Protein AF-A0A401GCW1-F1 (afdb_monomer_lite)

Radius of gyration: 29.91 Å; chains: 1; bou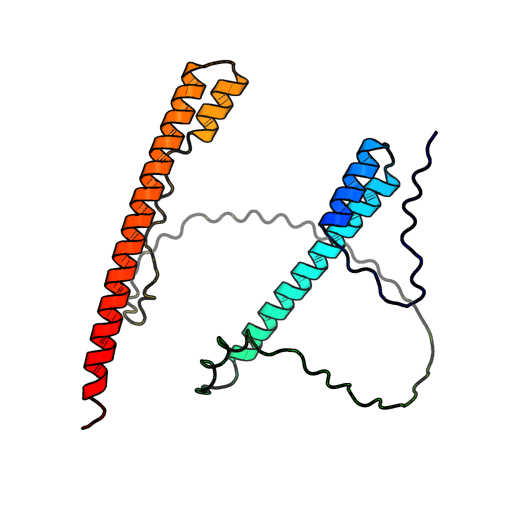nding box: 55×67×74 Å

Secondary structure (DSSP, 8-state):
------------SS-PPPP-HHHHHHHHHHHHHTT-HHHHHHHHHHHHHHHHHHHHHHHHHHHHHHHTTSS---TTTTSTTSGGG------PPPPPP--------------------------------------S---TT--S-----S--THHHHHHHHHTT-HHHHHHHHHHHHHHHHHHHHHHHHHHHHHHHHHHHHHHHHHHHTTGGG-

Structure (mmCIF, N/CA/C/O backbone):
data_AF-A0A401GCW1-F1
#
_entry.id   AF-A0A401GCW1-F1
#
loop_
_atom_site.group_PDB
_atom_site.id
_atom_site.type_symbol
_atom_site.label_atom_id
_atom_site.label_alt_id
_atom_site.label_comp_id
_atom_site.label_asym_id
_atom_site.label_entity_id
_atom_site.label_seq_id
_atom_site.pdbx_PDB_ins_code
_atom_site.Cartn_x
_atom_site.Cartn_y
_atom_site.Cartn_z
_atom_site.occupancy
_atom_site.B_iso_or_equiv
_atom_site.auth_seq_id
_atom_site.auth_comp_id
_atom_site.auth_asym_id
_atom_site.auth_atom_id
_atom_site.pdbx_PDB_model_num
ATOM 1 N N . MET A 1 1 ? -20.730 -27.894 26.185 1.00 37.88 1 MET A N 1
ATOM 2 C CA . MET A 1 1 ? -19.457 -27.181 25.946 1.00 37.88 1 MET A CA 1
ATOM 3 C C . MET A 1 1 ? -18.772 -27.910 24.800 1.00 37.88 1 MET A C 1
ATOM 5 O O . MET A 1 1 ? -18.508 -29.091 24.952 1.00 37.88 1 MET A O 1
ATOM 9 N N . ILE A 1 2 ? -18.653 -27.293 23.621 1.00 44.94 2 ILE A N 1
ATOM 10 C CA . ILE A 1 2 ? -18.123 -27.967 22.424 1.00 44.94 2 ILE A CA 1
ATOM 11 C C . ILE A 1 2 ? -16.620 -27.686 22.365 1.00 44.94 2 ILE A C 1
ATOM 13 O O . ILE A 1 2 ? -16.210 -26.574 22.029 1.00 44.94 2 ILE A O 1
ATOM 17 N N . GLU A 1 3 ? -15.806 -28.677 22.723 1.00 41.81 3 GLU A N 1
ATOM 18 C CA . GLU A 1 3 ? -14.362 -28.650 22.495 1.00 41.81 3 GLU A CA 1
ATOM 19 C C . GLU A 1 3 ? -14.102 -28.879 21.007 1.00 41.81 3 GLU A C 1
ATOM 21 O O . GLU A 1 3 ? -14.089 -29.999 20.507 1.00 41.81 3 GLU A O 1
ATOM 26 N N . ILE A 1 4 ? -13.944 -27.785 20.263 1.00 61.78 4 ILE A N 1
ATOM 27 C CA . ILE A 1 4 ? -13.469 -27.863 18.884 1.00 61.78 4 ILE A CA 1
ATOM 28 C C . ILE A 1 4 ? -11.964 -28.132 18.962 1.00 61.78 4 ILE A C 1
ATOM 30 O O . ILE A 1 4 ? -11.157 -27.207 19.122 1.00 61.78 4 ILE A O 1
ATOM 34 N N . GLU A 1 5 ? -11.600 -29.408 18.900 1.00 45.41 5 GLU A N 1
ATOM 35 C CA . GLU A 1 5 ? -10.224 -29.873 18.816 1.00 45.41 5 GLU A CA 1
ATOM 36 C C . GLU A 1 5 ? -9.691 -29.564 17.410 1.00 45.41 5 GLU A C 1
ATOM 38 O O . GLU A 1 5 ? -10.012 -30.218 16.422 1.00 45.41 5 GLU A O 1
ATOM 43 N N . TRP A 1 6 ? -8.879 -28.512 17.292 1.00 64.62 6 TRP A N 1
ATOM 44 C CA . TRP A 1 6 ? -8.175 -28.195 16.043 1.00 64.62 6 TRP A CA 1
ATOM 45 C C . TRP A 1 6 ? -6.889 -29.013 15.957 1.00 64.62 6 TRP A C 1
ATOM 47 O O . TRP A 1 6 ? -5.801 -28.454 15.792 1.00 64.62 6 TRP A O 1
ATOM 57 N N . GLY A 1 7 ? -7.023 -30.330 16.122 1.00 45.03 7 GLY A N 1
ATOM 58 C CA . GLY A 1 7 ? -5.948 -31.290 15.946 1.00 45.03 7 GLY A CA 1
ATOM 59 C C . GLY A 1 7 ? -5.414 -31.169 14.526 1.00 45.03 7 GLY A C 1
ATOM 60 O O . GLY A 1 7 ? -5.999 -31.668 13.569 1.00 45.03 7 GLY A O 1
ATOM 61 N N . SER A 1 8 ? -4.310 -30.441 14.366 1.00 56.88 8 SER A N 1
ATOM 62 C CA . SER A 1 8 ? -3.526 -30.534 13.145 1.00 56.88 8 SER A CA 1
ATOM 63 C C . SER A 1 8 ? -2.983 -31.959 13.112 1.00 56.88 8 SER A C 1
ATOM 65 O O . SER A 1 8 ? -2.283 -32.306 14.059 1.00 56.88 8 SER A O 1
ATOM 67 N N . PRO A 1 9 ? -3.240 -32.754 12.060 1.00 50.00 9 PRO A N 1
ATOM 68 C CA . PRO A 1 9 ? -2.766 -34.127 12.005 1.00 50.00 9 PRO A CA 1
ATOM 69 C C . PRO A 1 9 ? -1.253 -34.152 12.224 1.00 50.00 9 PRO A C 1
ATOM 71 O O . PRO A 1 9 ? -0.505 -33.392 11.591 1.00 50.00 9 PRO A O 1
ATOM 74 N N . ASP A 1 10 ? -0.832 -34.977 13.178 1.00 47.62 10 ASP A N 1
ATOM 75 C CA . ASP A 1 10 ? 0.559 -35.204 13.533 1.00 47.62 10 ASP A CA 1
ATOM 76 C C . ASP A 1 10 ? 1.280 -35.856 12.354 1.00 47.62 10 ASP A C 1
ATOM 78 O O . ASP A 1 10 ? 1.316 -37.071 12.167 1.00 47.62 10 ASP A O 1
ATOM 82 N N . HIS A 1 11 ? 1.861 -35.022 11.498 1.00 51.88 11 HIS A N 1
ATOM 83 C CA . HIS A 1 11 ? 2.774 -35.488 10.472 1.00 51.88 11 HIS A CA 1
ATOM 84 C C . HIS A 1 11 ? 4.121 -35.804 11.124 1.00 51.88 11 HIS A C 1
ATOM 86 O O . HIS A 1 11 ? 4.968 -34.932 11.320 1.00 51.88 11 HIS A O 1
ATOM 92 N N . HIS A 1 12 ? 4.304 -37.082 11.452 1.00 51.53 12 HIS A N 1
ATOM 93 C CA . HIS A 1 12 ? 5.573 -37.696 11.825 1.00 51.53 12 HIS A CA 1
ATOM 94 C C . HIS A 1 12 ? 6.601 -37.561 10.689 1.00 51.53 12 HIS A C 1
ATOM 96 O O . HIS A 1 12 ? 6.787 -38.440 9.854 1.00 51.53 12 HIS A O 1
ATOM 102 N N . GLY A 1 13 ? 7.281 -36.423 10.646 1.00 53.81 13 GLY A N 1
ATOM 103 C CA . GLY A 1 13 ? 8.401 -36.151 9.757 1.00 53.81 13 GLY A CA 1
ATOM 104 C C . GLY A 1 13 ? 8.934 -34.763 10.071 1.00 53.81 13 GLY A C 1
ATOM 105 O O . GLY A 1 13 ? 8.152 -33.848 10.295 1.00 53.81 13 GLY A O 1
ATOM 106 N N . ARG A 1 14 ? 10.259 -34.587 10.122 1.00 59.50 14 ARG A N 1
ATOM 107 C CA . ARG A 1 14 ? 10.972 -33.362 10.557 1.00 59.50 14 ARG A CA 1
ATOM 108 C C . ARG A 1 14 ? 10.780 -32.142 9.632 1.00 59.50 14 ARG A C 1
ATOM 110 O O . ARG A 1 14 ? 11.688 -31.337 9.446 1.00 59.50 14 ARG A O 1
ATOM 117 N N . HIS A 1 15 ? 9.611 -31.993 9.025 1.00 58.72 15 HIS A N 1
ATOM 118 C CA . HIS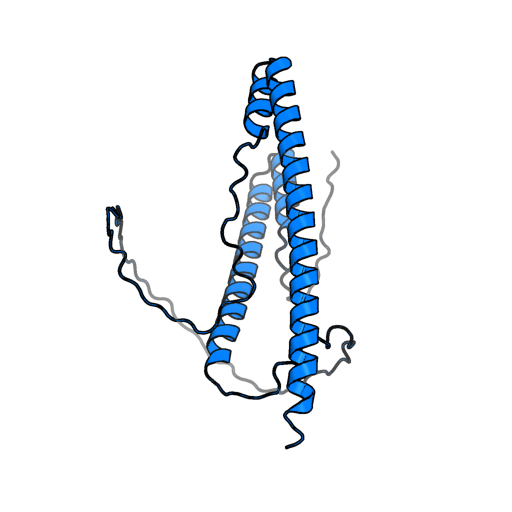 A 1 15 ? 9.193 -30.797 8.325 1.00 58.72 15 HIS A CA 1
ATOM 119 C C . HIS A 1 15 ? 8.625 -29.815 9.344 1.00 58.72 15 HIS A C 1
ATOM 121 O O . HIS A 1 15 ? 7.437 -29.826 9.658 1.00 58.72 15 HIS A O 1
ATOM 127 N N . HIS A 1 16 ? 9.491 -28.941 9.859 1.00 62.97 16 HIS A N 1
ATOM 128 C CA . HIS A 1 16 ? 9.044 -27.755 10.580 1.00 62.97 16 HIS A CA 1
ATOM 129 C C . HIS A 1 16 ? 7.978 -27.035 9.742 1.00 62.97 16 HIS A C 1
ATOM 131 O O . HIS A 1 16 ? 8.226 -26.668 8.586 1.00 62.97 16 HIS A O 1
ATOM 137 N N . LYS A 1 17 ? 6.776 -26.868 10.311 1.00 70.44 17 LYS A N 1
ATOM 138 C CA . LYS A 1 17 ? 5.692 -26.117 9.671 1.00 70.44 17 LYS A CA 1
ATOM 139 C C . LYS A 1 17 ? 6.220 -24.721 9.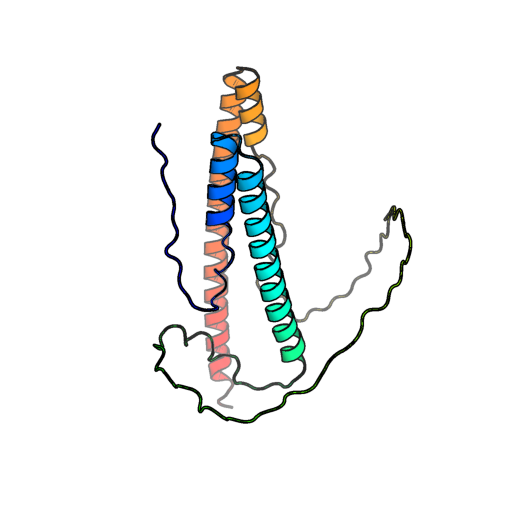351 1.00 70.44 17 LYS A C 1
ATOM 141 O O . LYS A 1 17 ? 6.824 -24.063 10.197 1.00 70.44 17 LYS A O 1
ATOM 146 N N . LYS A 1 18 ? 6.049 -24.286 8.103 1.00 79.94 18 LYS A N 1
ATOM 147 C CA . LYS A 1 18 ? 6.508 -22.962 7.672 1.00 79.94 18 LYS A CA 1
ATOM 148 C C . LYS A 1 18 ? 5.688 -21.913 8.420 1.00 79.94 18 LYS A C 1
ATOM 150 O O . LYS A 1 18 ? 4.471 -21.894 8.264 1.00 79.94 18 LYS A O 1
ATOM 155 N N . ALA A 1 19 ? 6.353 -21.051 9.189 1.00 88.38 19 ALA A N 1
ATOM 156 C CA . ALA A 1 19 ? 5.693 -19.958 9.897 1.00 88.38 19 ALA A CA 1
ATOM 157 C C . ALA A 1 19 ? 4.865 -19.108 8.917 1.00 88.38 19 ALA A C 1
ATOM 159 O O . ALA A 1 19 ? 5.386 -18.621 7.904 1.00 88.38 19 ALA A O 1
ATOM 160 N N . SER A 1 20 ? 3.573 -18.941 9.205 1.00 91.06 20 SER A N 1
ATOM 161 C CA . SER A 1 20 ? 2.635 -18.209 8.358 1.00 91.06 20 SER A CA 1
ATOM 162 C C . SER A 1 20 ? 2.092 -16.989 9.091 1.00 91.06 20 SER A C 1
ATOM 164 O O . SER A 1 20 ? 1.546 -17.076 10.186 1.00 91.06 20 SER A O 1
ATOM 166 N N . THR A 1 21 ? 2.178 -15.816 8.456 1.00 93.69 21 THR A N 1
ATOM 167 C CA . THR A 1 21 ? 1.619 -14.577 9.023 1.00 93.69 21 THR A CA 1
ATOM 168 C C . THR A 1 21 ? 0.100 -14.660 9.178 1.00 93.69 21 THR A C 1
ATOM 170 O O . THR A 1 21 ? -0.443 -14.115 10.133 1.00 93.69 21 THR A O 1
ATOM 173 N N . VAL A 1 22 ? -0.581 -15.350 8.255 1.00 93.00 22 VAL A N 1
ATOM 174 C CA . VAL A 1 22 ? -2.040 -15.516 8.302 1.00 93.00 22 VAL A CA 1
ATOM 175 C C . VAL A 1 22 ? -2.423 -16.454 9.442 1.00 93.00 22 VAL A C 1
ATOM 177 O O . VAL A 1 22 ? -3.311 -16.113 10.218 1.00 93.00 22 VAL A O 1
ATOM 180 N N . HIS A 1 23 ? -1.717 -17.583 9.593 1.00 94.94 23 HIS A N 1
ATOM 181 C CA . HIS A 1 23 ? -1.980 -18.516 10.691 1.00 94.94 23 HIS A CA 1
ATOM 182 C C . HIS A 1 23 ? -1.737 -17.842 12.045 1.00 94.94 23 HIS A C 1
ATOM 184 O O . HIS A 1 23 ? -2.641 -17.811 12.874 1.00 94.94 23 HIS A O 1
ATOM 190 N N . GLY A 1 24 ? -0.598 -17.164 12.215 1.00 94.75 24 GLY A N 1
ATOM 191 C CA . GLY A 1 24 ? -0.304 -16.437 13.447 1.00 94.75 24 GLY A CA 1
ATOM 192 C C . GLY A 1 24 ? -1.323 -15.335 13.777 1.00 94.75 24 GLY A C 1
ATOM 193 O O . GLY A 1 24 ? -1.661 -15.138 14.945 1.00 94.75 24 GLY A O 1
ATOM 194 N N . TRP A 1 25 ? -1.873 -14.642 12.771 1.00 97.00 25 TRP A N 1
ATOM 195 C CA . TRP A 1 25 ? -2.935 -13.649 12.979 1.00 97.00 25 TRP A CA 1
ATOM 196 C C . TRP A 1 25 ? -4.259 -14.289 13.420 1.00 97.00 25 TRP A C 1
ATOM 198 O O . TRP A 1 25 ? -4.860 -13.824 14.389 1.00 97.00 25 TRP A O 1
ATOM 208 N N . VAL A 1 26 ? -4.681 -15.382 12.772 1.00 96.81 26 VAL A N 1
ATOM 209 C CA . VAL A 1 26 ? -5.891 -16.136 13.153 1.00 96.81 26 VAL A CA 1
ATOM 210 C C . VAL A 1 26 ? -5.748 -16.707 14.566 1.00 96.81 26 VAL A C 1
ATOM 212 O O . VAL A 1 26 ? -6.638 -16.530 15.396 1.00 96.81 26 VAL A O 1
ATOM 215 N N . THR A 1 27 ? -4.603 -17.315 14.881 1.00 96.00 27 THR A N 1
A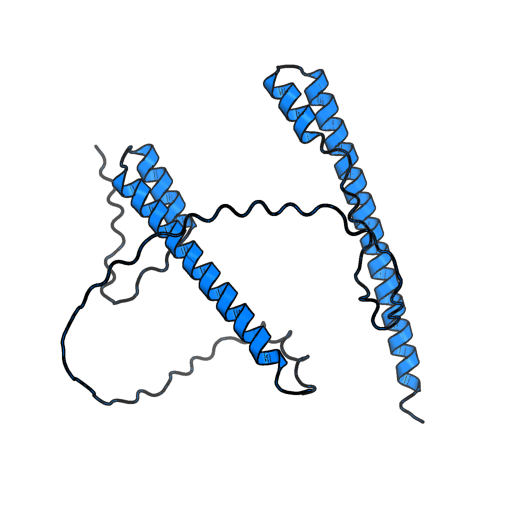TOM 216 C CA . THR A 1 27 ? -4.289 -17.850 16.212 1.00 96.00 27 THR A CA 1
ATOM 217 C C . THR A 1 27 ? -4.301 -16.747 17.271 1.00 96.00 27 THR A C 1
ATOM 219 O O . THR A 1 27 ? -4.872 -16.927 18.346 1.00 96.00 27 THR A O 1
ATOM 222 N N . LYS A 1 28 ? -3.757 -15.562 16.958 1.00 97.44 28 LYS A N 1
ATOM 223 C CA . LYS A 1 28 ? -3.830 -14.394 17.846 1.00 97.44 28 LYS A CA 1
ATOM 224 C C . LYS A 1 28 ? -5.279 -13.990 18.127 1.00 97.44 28 LYS A C 1
ATOM 226 O O . LYS A 1 28 ? -5.633 -13.835 19.291 1.00 97.44 28 LYS A O 1
ATOM 231 N N . MET A 1 29 ? -6.096 -13.830 17.083 1.00 96.69 29 MET A N 1
ATOM 232 C CA . MET A 1 29 ? -7.511 -13.464 17.221 1.00 96.69 29 MET A CA 1
ATOM 233 C C . MET A 1 29 ? -8.273 -14.494 18.053 1.00 96.69 29 MET A C 1
ATOM 235 O O . MET A 1 29 ? -9.018 -14.119 18.950 1.00 96.69 29 MET A O 1
ATOM 239 N N . ARG A 1 30 ? -8.028 -15.788 17.825 1.00 94.00 30 ARG A N 1
ATOM 240 C CA . ARG A 1 30 ? -8.637 -16.867 18.607 1.00 94.00 30 ARG A CA 1
ATOM 241 C C . ARG A 1 30 ? -8.257 -16.796 20.085 1.00 94.00 30 ARG A C 1
ATOM 243 O O . ARG A 1 30 ? -9.132 -16.899 20.934 1.00 94.00 30 ARG A O 1
ATOM 250 N N . GLY A 1 31 ? -6.976 -16.585 20.387 1.00 95.81 31 GLY A N 1
ATOM 251 C CA . GLY A 1 31 ? -6.518 -16.383 21.761 1.00 95.81 31 GLY A CA 1
ATOM 252 C C . GLY A 1 31 ? -7.176 -15.169 22.419 1.00 95.81 31 GLY A C 1
ATOM 253 O O . GLY A 1 31 ? -7.548 -15.243 23.577 1.00 95.81 31 GLY A O 1
ATOM 254 N N . THR A 1 32 ? -7.390 -14.079 21.674 1.00 95.81 32 THR A N 1
ATOM 255 C CA . THR A 1 32 ? -8.111 -12.896 22.176 1.00 95.81 32 THR A CA 1
ATOM 256 C C . THR A 1 32 ? -9.597 -13.160 22.419 1.00 95.81 32 THR A C 1
ATOM 258 O O . THR A 1 32 ? -10.121 -12.709 23.426 1.00 95.81 32 THR A O 1
ATOM 261 N N . LEU A 1 33 ? -10.279 -13.887 21.531 1.00 95.12 33 LEU A N 1
ATOM 262 C CA . LEU A 1 33 ? -11.713 -14.166 21.673 1.00 95.12 33 LEU A CA 1
ATOM 263 C C . LEU A 1 33 ? -12.028 -15.142 22.815 1.00 95.12 33 LEU A C 1
ATOM 265 O O . LEU A 1 33 ? -13.101 -15.060 23.397 1.00 95.12 33 LEU A O 1
ATOM 269 N N . ILE A 1 34 ? -11.105 -16.058 23.124 1.00 95.44 34 ILE A N 1
ATOM 270 C CA . ILE A 1 34 ? -11.245 -17.061 24.199 1.00 95.44 34 ILE A CA 1
ATOM 271 C C . ILE A 1 34 ? -10.564 -16.577 25.502 1.00 95.44 34 ILE A C 1
ATOM 273 O O . ILE A 1 34 ? -10.514 -17.305 26.483 1.00 95.44 34 ILE A O 1
ATOM 277 N N . ASP A 1 35 ? -10.004 -15.362 25.505 1.00 95.62 35 ASP A N 1
ATOM 278 C CA . ASP A 1 35 ? -9.166 -14.810 26.584 1.00 95.62 35 ASP A CA 1
ATOM 279 C C . ASP A 1 35 ? -8.025 -15.750 27.038 1.00 95.62 35 ASP A C 1
ATOM 281 O O . ASP A 1 35 ? -7.602 -15.801 28.190 1.00 95.62 35 ASP A O 1
ATOM 285 N N . ASN A 1 36 ? -7.491 -16.529 26.092 1.00 96.81 36 ASN A N 1
ATOM 286 C CA . ASN A 1 36 ? -6.364 -17.424 26.315 1.00 96.81 36 ASN A CA 1
ATOM 287 C C . ASN A 1 36 ? -5.065 -16.779 25.812 1.00 96.81 36 ASN A C 1
ATOM 289 O O . ASN A 1 36 ? -4.685 -16.869 24.635 1.00 96.81 36 ASN A O 1
ATOM 293 N N . GLU A 1 37 ? -4.345 -16.154 26.741 1.00 97.00 37 GLU A N 1
ATOM 294 C CA . GLU A 1 37 ? -3.112 -15.419 26.455 1.00 97.00 37 GLU A CA 1
ATOM 295 C C . GLU A 1 37 ? -1.981 -16.321 25.924 1.00 97.00 37 GLU A C 1
ATOM 297 O O . GLU A 1 37 ? -1.154 -15.871 25.126 1.00 97.00 37 GLU A O 1
ATOM 302 N N . SER A 1 38 ? -1.953 -17.608 26.286 1.00 95.44 38 SER A N 1
ATOM 303 C CA . SER A 1 38 ? -0.940 -18.543 25.771 1.00 95.44 38 SER A CA 1
ATOM 304 C C . SER A 1 38 ? -1.075 -18.744 24.254 1.00 95.44 38 SER A C 1
ATOM 306 O O . SER A 1 38 ? -0.090 -18.631 23.515 1.00 95.44 38 SER A O 1
ATOM 308 N N . VAL A 1 39 ? -2.310 -18.913 23.769 1.00 95.19 39 VAL A N 1
ATOM 309 C CA . VAL A 1 39 ? -2.645 -19.034 22.341 1.00 95.19 39 VAL A CA 1
ATOM 310 C C . VAL A 1 39 ? -2.370 -17.716 21.623 1.00 95.19 39 VAL A C 1
ATOM 312 O O . VAL A 1 39 ? -1.779 -17.691 20.541 1.00 95.19 39 VAL A O 1
ATOM 315 N N . ARG A 1 40 ? -2.710 -16.587 22.252 1.00 95.75 40 ARG A N 1
ATOM 316 C CA . ARG A 1 40 ? -2.435 -15.263 21.689 1.00 95.75 40 ARG A CA 1
ATOM 317 C C . ARG A 1 40 ? -0.935 -15.034 21.469 1.00 95.75 40 ARG A C 1
ATOM 319 O O . ARG A 1 40 ? -0.530 -14.575 20.396 1.00 95.75 40 ARG A O 1
ATOM 326 N N . ARG A 1 41 ? -0.100 -15.382 22.455 1.00 96.75 41 ARG A N 1
ATOM 327 C CA . ARG A 1 41 ? 1.368 -15.288 22.364 1.00 96.75 41 ARG A CA 1
ATOM 328 C C . ARG A 1 41 ? 1.941 -16.213 21.298 1.00 96.75 41 ARG A C 1
ATOM 330 O O . ARG A 1 41 ? 2.856 -15.791 20.590 1.00 96.75 41 ARG A O 1
ATOM 337 N N . LEU A 1 42 ? 1.388 -17.418 21.141 1.00 95.56 42 LEU A N 1
ATOM 338 C CA . LEU A 1 42 ? 1.776 -18.350 20.080 1.00 95.56 42 LEU A CA 1
ATOM 339 C C . LEU A 1 42 ? 1.618 -17.705 18.696 1.00 95.56 42 LEU A C 1
ATOM 341 O O . LEU A 1 42 ? 2.573 -17.678 17.919 1.00 95.56 42 LEU A O 1
ATOM 345 N N . GLY A 1 43 ? 0.457 -17.097 18.431 1.00 95.38 43 GLY A N 1
ATOM 346 C CA . GLY A 1 43 ? 0.199 -16.411 17.164 1.00 95.38 43 GLY A CA 1
ATOM 347 C C . GLY A 1 43 ? 1.128 -15.215 16.921 1.00 95.38 43 GLY A C 1
ATOM 348 O O . GLY A 1 43 ? 1.624 -15.007 15.812 1.00 95.38 43 GLY A O 1
ATOM 349 N N . ILE A 1 44 ? 1.438 -14.444 17.970 1.00 95.12 44 ILE A N 1
ATOM 350 C CA . ILE A 1 44 ? 2.404 -13.334 17.883 1.00 95.12 44 ILE A CA 1
ATOM 351 C C . ILE A 1 44 ? 3.813 -13.843 17.563 1.00 95.12 44 ILE A C 1
ATOM 353 O O . ILE A 1 44 ? 4.495 -13.248 16.724 1.00 95.12 44 ILE A O 1
ATOM 357 N N . ARG A 1 45 ? 4.252 -14.926 18.214 1.00 96.88 45 ARG A N 1
ATOM 358 C CA . ARG A 1 45 ? 5.561 -15.540 17.969 1.00 96.88 45 ARG A CA 1
ATOM 359 C C . ARG A 1 45 ? 5.682 -16.007 16.522 1.00 96.88 45 ARG A C 1
ATOM 361 O O . ARG A 1 45 ? 6.646 -15.642 15.857 1.00 96.88 45 ARG A O 1
ATOM 368 N N . GLU A 1 46 ? 4.667 -16.690 16.006 1.00 95.12 46 GLU A N 1
ATOM 369 C CA . GLU A 1 46 ? 4.657 -17.150 14.617 1.00 95.12 46 GLU A CA 1
ATOM 370 C C . GLU A 1 46 ? 4.737 -15.989 13.612 1.00 95.12 46 GLU A C 1
ATOM 372 O O . GLU A 1 46 ? 5.493 -16.042 12.641 1.00 95.12 46 GLU A O 1
ATOM 377 N N . MET A 1 47 ? 4.022 -14.885 13.860 1.00 96.88 47 MET A N 1
ATOM 378 C CA . MET A 1 47 ? 4.124 -13.695 13.008 1.00 96.88 47 MET A CA 1
ATOM 379 C C . MET A 1 47 ? 5.530 -13.075 13.027 1.00 96.88 47 MET A C 1
ATOM 381 O O . MET A 1 47 ? 5.991 -12.592 11.990 1.00 96.88 47 MET A O 1
ATOM 385 N N . ARG A 1 48 ? 6.221 -13.089 14.177 1.00 96.38 48 ARG A N 1
ATOM 386 C CA . ARG A 1 48 ? 7.610 -12.609 14.293 1.00 96.38 48 ARG A CA 1
ATOM 387 C C . ARG A 1 48 ? 8.574 -13.502 13.518 1.00 96.38 48 ARG A C 1
ATOM 389 O O . ARG A 1 48 ? 9.387 -12.981 12.760 1.00 96.38 48 ARG A O 1
ATOM 396 N N . GLU A 1 49 ? 8.439 -14.818 13.642 1.00 95.56 49 GLU A N 1
ATOM 397 C CA . GLU A 1 49 ? 9.241 -15.788 12.888 1.00 95.56 49 GLU A CA 1
ATOM 398 C C . GLU A 1 49 ? 9.027 -15.633 11.376 1.00 95.56 49 GLU A C 1
ATOM 400 O O . GLU A 1 49 ? 9.987 -15.537 10.611 1.00 95.56 49 GLU A O 1
ATOM 405 N N . ALA A 1 50 ? 7.773 -15.495 10.936 1.00 94.12 50 ALA A N 1
ATOM 406 C CA . ALA A 1 50 ? 7.452 -15.256 9.532 1.00 94.12 50 ALA A CA 1
ATOM 407 C C . ALA A 1 50 ? 8.074 -13.950 9.004 1.00 94.12 50 ALA A C 1
ATOM 409 O O . ALA A 1 50 ? 8.501 -13.893 7.847 1.00 94.12 50 ALA A O 1
ATOM 410 N N . ARG A 1 51 ? 8.146 -12.898 9.834 1.00 94.12 51 ARG A N 1
ATOM 411 C CA . ARG A 1 51 ? 8.806 -11.634 9.478 1.00 94.12 51 ARG A CA 1
ATOM 412 C C . ARG A 1 51 ? 10.318 -11.809 9.345 1.00 94.12 51 ARG A C 1
ATOM 414 O O . ARG A 1 51 ? 10.865 -11.426 8.314 1.00 94.12 51 ARG A O 1
ATOM 421 N N . ALA A 1 52 ? 10.953 -12.459 10.318 1.00 95.38 52 ALA A N 1
ATOM 422 C CA . ALA A 1 52 ? 12.387 -12.734 10.302 1.00 95.38 52 ALA A CA 1
ATOM 423 C C . ALA A 1 52 ? 12.800 -13.548 9.062 1.00 95.38 52 ALA A C 1
ATOM 425 O O . ALA A 1 52 ? 13.781 -13.221 8.400 1.00 95.38 52 ALA A O 1
ATOM 426 N N . ILE A 1 53 ? 12.004 -14.551 8.667 1.00 93.19 53 ILE A N 1
ATOM 427 C CA . ILE A 1 53 ? 12.258 -15.338 7.448 1.00 93.19 53 ILE A CA 1
ATOM 428 C C . ILE A 1 53 ? 12.193 -14.463 6.186 1.00 93.19 53 ILE A C 1
ATOM 430 O O . ILE A 1 53 ? 12.991 -14.648 5.264 1.00 93.19 53 ILE A O 1
ATOM 434 N N . ARG A 1 54 ? 11.250 -13.514 6.107 1.00 91.25 54 ARG A N 1
ATOM 435 C CA . ARG A 1 54 ? 11.148 -12.592 4.961 1.00 91.25 54 ARG A CA 1
ATOM 436 C C . ARG A 1 54 ? 12.336 -11.642 4.899 1.00 91.25 54 ARG A C 1
ATOM 438 O O . ARG A 1 54 ? 12.868 -11.437 3.814 1.00 91.25 54 ARG A O 1
ATOM 445 N N . GLU A 1 55 ? 12.754 -11.100 6.037 1.00 94.44 55 GLU A N 1
ATOM 446 C CA . GLU A 1 55 ? 13.922 -10.219 6.133 1.00 94.44 55 GLU A CA 1
ATOM 447 C C . GLU A 1 55 ? 15.205 -10.960 5.755 1.00 94.44 55 GLU A C 1
ATOM 449 O O . GLU A 1 55 ? 15.973 -10.469 4.931 1.00 94.44 55 GLU A O 1
ATOM 454 N N . TYR A 1 56 ? 15.384 -12.187 6.251 1.00 94.25 56 TYR A N 1
ATOM 455 C CA . TYR A 1 56 ? 16.500 -13.049 5.869 1.00 94.25 56 TYR A CA 1
ATOM 456 C C . TYR A 1 56 ? 16.537 -13.290 4.355 1.00 94.25 56 TYR A C 1
ATOM 458 O O . TYR A 1 56 ? 17.555 -13.048 3.709 1.00 94.25 56 TYR A O 1
ATOM 466 N N . LYS A 1 57 ? 15.406 -13.689 3.755 1.00 91.56 57 LYS A N 1
ATOM 467 C CA . LYS A 1 57 ? 15.309 -13.895 2.300 1.00 91.56 57 LYS A CA 1
ATOM 468 C C . LYS A 1 57 ? 15.565 -12.616 1.507 1.00 91.56 57 LYS A C 1
ATOM 470 O O . LYS A 1 57 ? 16.204 -12.670 0.461 1.00 91.56 57 LYS A O 1
ATOM 475 N N . HIS A 1 58 ? 15.062 -11.482 1.986 1.00 90.00 58 HIS A N 1
ATOM 476 C CA . HIS A 1 58 ? 15.259 -10.185 1.351 1.00 90.00 58 HIS A CA 1
ATOM 477 C C . HIS A 1 58 ? 16.736 -9.772 1.370 1.00 90.00 58 HIS A C 1
ATOM 479 O O . HIS A 1 58 ? 17.279 -9.393 0.334 1.00 90.00 58 HIS A O 1
ATOM 485 N N . ASN A 1 59 ? 17.401 -9.897 2.520 1.00 92.31 59 ASN A N 1
ATOM 486 C CA . ASN A 1 59 ? 18.816 -9.566 2.670 1.00 92.31 59 ASN A CA 1
ATOM 487 C C . ASN A 1 59 ? 19.702 -10.497 1.841 1.00 92.31 59 ASN A C 1
ATOM 489 O O . ASN A 1 59 ? 20.579 -10.019 1.133 1.00 92.31 59 ASN A O 1
ATOM 493 N N . TRP A 1 60 ? 19.411 -11.797 1.837 1.00 90.19 60 TRP A N 1
ATOM 494 C CA . TRP A 1 60 ? 20.126 -12.768 1.010 1.00 90.19 60 TRP A CA 1
ATOM 495 C C . TRP A 1 60 ? 19.959 -12.503 -0.495 1.00 90.19 60 TRP A C 1
ATOM 497 O O . TRP A 1 60 ? 20.912 -12.594 -1.269 1.00 90.19 60 TRP A O 1
ATOM 507 N N . ALA A 1 61 ? 18.755 -12.117 -0.933 1.00 83.56 61 ALA A N 1
ATOM 508 C CA . ALA A 1 61 ? 18.518 -11.714 -2.319 1.00 83.56 61 ALA A CA 1
ATOM 509 C C . ALA A 1 61 ? 19.248 -10.409 -2.682 1.00 83.56 61 ALA A C 1
ATOM 511 O O . ALA A 1 61 ? 19.702 -10.263 -3.817 1.00 83.56 61 ALA A O 1
ATOM 512 N N . ARG A 1 62 ? 19.369 -9.468 -1.736 1.00 85.62 62 ARG A N 1
ATOM 513 C CA . ARG A 1 62 ? 20.134 -8.226 -1.912 1.00 85.62 62 ARG A CA 1
ATOM 514 C C . ARG A 1 62 ? 21.631 -8.508 -2.032 1.00 85.62 62 ARG A C 1
ATOM 516 O O . ARG A 1 62 ? 22.242 -8.069 -2.997 1.00 85.62 62 ARG A O 1
ATOM 523 N N . GLU A 1 63 ? 22.179 -9.317 -1.134 1.00 87.31 63 GLU A N 1
ATOM 524 C CA . GLU A 1 63 ? 23.594 -9.696 -1.131 1.00 87.31 63 GLU A CA 1
ATOM 525 C C . GLU A 1 63 ? 24.006 -10.403 -2.432 1.00 87.31 63 GLU A C 1
ATOM 527 O O . GLU A 1 63 ? 25.057 -10.113 -2.995 1.00 87.31 63 GLU A O 1
ATOM 532 N N . ARG A 1 64 ? 23.148 -11.271 -2.986 1.00 82.31 64 ARG A N 1
ATOM 533 C CA . ARG A 1 64 ? 23.398 -11.882 -4.303 1.00 82.31 64 ARG A CA 1
ATOM 534 C C . ARG A 1 64 ? 23.457 -10.870 -5.446 1.00 82.31 64 ARG A C 1
ATOM 536 O O . ARG A 1 64 ? 24.221 -11.074 -6.383 1.00 82.31 64 ARG A O 1
ATOM 543 N N . ARG A 1 65 ? 22.662 -9.799 -5.390 1.00 76.81 65 ARG A N 1
ATOM 544 C CA . ARG A 1 65 ? 22.707 -8.723 -6.396 1.00 76.81 65 ARG A CA 1
ATOM 545 C C . ARG A 1 65 ? 23.956 -7.861 -6.255 1.00 76.81 65 ARG A C 1
ATOM 547 O O . ARG A 1 65 ? 24.432 -7.349 -7.257 1.00 76.81 65 ARG A O 1
ATOM 554 N N . GLU A 1 66 ? 24.457 -7.691 -5.037 1.00 77.88 66 GLU A N 1
ATOM 555 C CA . GLU A 1 66 ? 25.678 -6.930 -4.762 1.00 77.88 66 GLU A CA 1
ATOM 556 C C . GLU A 1 66 ? 26.923 -7.727 -5.177 1.00 77.88 66 GLU A C 1
ATOM 558 O O . GLU A 1 66 ? 27.734 -7.211 -5.935 1.00 77.88 66 GLU A O 1
ATOM 563 N N . ARG A 1 67 ? 27.017 -9.016 -4.818 1.00 70.75 67 ARG A N 1
ATOM 564 C CA . ARG A 1 67 ? 28.128 -9.891 -5.245 1.00 70.75 67 ARG A CA 1
ATOM 565 C C . ARG A 1 67 ? 28.134 -10.183 -6.752 1.00 70.75 67 ARG A C 1
ATOM 567 O O . ARG A 1 67 ? 29.189 -10.383 -7.335 1.00 70.75 67 ARG A O 1
ATOM 574 N N . GLY A 1 68 ? 26.966 -10.199 -7.396 1.00 57.56 68 GLY A N 1
ATOM 575 C CA . GLY A 1 68 ? 26.834 -10.397 -8.845 1.00 57.56 68 GLY A CA 1
ATOM 576 C C . GLY A 1 68 ? 27.105 -9.152 -9.699 1.00 57.56 68 GLY A C 1
ATOM 577 O O . GLY A 1 68 ? 26.872 -9.200 -10.901 1.00 57.56 68 GLY A O 1
ATOM 578 N N . ARG A 1 69 ? 27.529 -8.029 -9.102 1.00 53.81 69 ARG A N 1
ATOM 579 C CA . ARG A 1 69 ? 27.892 -6.794 -9.822 1.00 53.81 69 ARG A CA 1
ATOM 580 C C . ARG A 1 69 ? 29.392 -6.629 -10.058 1.00 53.81 69 ARG A C 1
ATOM 582 O O . ARG A 1 69 ? 29.773 -5.699 -10.756 1.00 53.81 69 ARG A O 1
ATOM 589 N N . GLU A 1 70 ? 30.216 -7.510 -9.498 1.00 49.00 70 GLU A N 1
ATOM 590 C CA . GLU A 1 70 ? 31.679 -7.378 -9.527 1.00 49.00 70 GLU A CA 1
ATOM 591 C C . GLU A 1 70 ? 32.359 -8.286 -10.566 1.00 49.00 70 GLU A C 1
ATOM 593 O O . GLU A 1 70 ? 33.553 -8.161 -10.799 1.00 49.00 70 GLU A O 1
ATOM 598 N N . SER A 1 71 ? 31.608 -9.173 -11.231 1.00 46.22 71 SER A N 1
ATOM 599 C CA . SER A 1 71 ? 32.120 -10.023 -12.314 1.00 46.22 71 SER A CA 1
ATOM 600 C C . SER A 1 71 ? 31.401 -9.733 -13.629 1.00 46.22 71 SER A C 1
ATOM 602 O O . SER A 1 71 ? 30.268 -10.149 -13.854 1.00 46.22 71 SER A O 1
ATOM 604 N N . ASP A 1 72 ? 32.135 -9.015 -14.471 1.00 41.50 72 ASP A N 1
ATOM 605 C CA . ASP A 1 72 ? 32.119 -9.042 -15.925 1.00 41.50 72 ASP A CA 1
ATOM 606 C C . ASP A 1 72 ? 30.856 -8.634 -16.687 1.00 41.50 72 ASP A C 1
ATOM 608 O O . ASP A 1 72 ? 29.778 -9.229 -16.642 1.00 41.50 72 ASP A O 1
ATOM 612 N N . HIS A 1 73 ? 31.099 -7.650 -17.549 1.00 45.91 73 HIS A N 1
ATOM 613 C CA . HIS A 1 73 ? 30.493 -7.479 -18.857 1.00 45.91 73 HIS A CA 1
ATOM 614 C C . HIS A 1 73 ? 30.324 -8.824 -19.595 1.00 45.91 73 HIS A C 1
ATOM 616 O O . HIS A 1 73 ? 31.119 -9.172 -20.462 1.00 45.91 73 HIS A O 1
ATOM 622 N N . SER A 1 74 ? 29.262 -9.578 -19.311 1.00 45.44 74 SER A N 1
ATOM 623 C CA . SER A 1 74 ? 28.800 -10.642 -20.200 1.00 45.44 74 SER A CA 1
ATOM 624 C C . SER A 1 74 ? 27.429 -10.278 -20.760 1.00 45.44 74 SER A C 1
ATOM 626 O O . SER A 1 74 ? 26.433 -10.091 -20.058 1.00 45.44 74 SER A O 1
ATOM 628 N N . LEU A 1 75 ? 27.410 -10.150 -22.082 1.00 50.09 75 LEU A N 1
ATOM 629 C CA . LEU A 1 75 ? 26.307 -9.818 -22.983 1.00 50.09 75 LEU A CA 1
ATOM 630 C C . LEU A 1 75 ? 25.137 -10.834 -22.966 1.00 50.09 75 LEU A C 1
ATOM 632 O O . LEU A 1 75 ? 24.441 -10.994 -23.961 1.00 50.09 75 LEU A O 1
ATOM 636 N N . TRP A 1 76 ? 24.911 -11.550 -21.861 1.00 45.72 76 TRP A N 1
ATOM 637 C CA . TRP A 1 76 ? 23.933 -12.643 -21.744 1.00 45.72 76 TRP A CA 1
ATOM 638 C C . TRP A 1 76 ? 22.824 -12.384 -20.703 1.00 45.72 76 TRP A C 1
ATOM 640 O O . TRP A 1 76 ? 21.910 -13.193 -20.548 1.00 45.72 76 TRP A O 1
ATOM 650 N N . GLY A 1 77 ? 22.832 -11.233 -20.018 1.00 45.91 77 GLY A N 1
ATOM 651 C CA . GLY A 1 77 ? 21.861 -10.890 -18.963 1.00 45.91 77 GLY A CA 1
ATOM 652 C C . GLY A 1 77 ? 20.438 -10.525 -19.423 1.00 45.91 77 GLY A C 1
ATOM 653 O O . GLY A 1 77 ? 19.557 -10.339 -18.585 1.00 45.91 77 GLY A O 1
ATOM 654 N N . ILE A 1 78 ? 20.184 -10.435 -20.731 1.00 54.25 78 ILE A N 1
ATOM 655 C CA . ILE A 1 78 ? 18.887 -10.013 -21.298 1.00 54.25 78 ILE A CA 1
ATOM 656 C C . ILE A 1 78 ? 17.918 -11.169 -21.608 1.00 54.25 78 ILE A C 1
ATOM 658 O O . ILE A 1 78 ? 16.745 -10.911 -21.871 1.00 54.25 78 ILE A O 1
ATOM 662 N N . PHE A 1 79 ? 18.333 -12.437 -21.500 1.00 47.50 79 PHE A N 1
ATOM 663 C CA . PHE A 1 79 ? 17.455 -13.581 -21.814 1.00 47.50 79 PHE A CA 1
ATOM 664 C C . PHE A 1 79 ? 16.694 -14.184 -20.615 1.00 47.50 79 PHE A C 1
ATOM 666 O O . PHE A 1 79 ? 15.814 -15.021 -20.805 1.00 47.50 79 PHE A O 1
ATOM 673 N N . SER A 1 80 ? 16.928 -13.728 -19.380 1.00 47.06 80 SER A N 1
ATOM 674 C CA . SER A 1 80 ? 16.308 -14.333 -18.180 1.00 47.06 80 SER A CA 1
ATOM 675 C C . SER A 1 80 ? 14.896 -13.831 -17.839 1.00 47.06 80 SER A C 1
ATOM 677 O O . SER A 1 80 ? 14.337 -14.230 -16.820 1.00 47.06 80 SER A O 1
ATOM 679 N N . ILE A 1 81 ? 14.290 -12.973 -18.668 1.00 53.16 81 ILE A N 1
ATOM 680 C CA . ILE A 1 81 ? 12.925 -12.456 -18.436 1.00 53.16 81 ILE A CA 1
ATOM 681 C C . ILE A 1 81 ? 11.838 -13.375 -19.039 1.00 53.16 81 ILE A C 1
ATOM 683 O O . ILE A 1 81 ? 10.661 -13.205 -18.735 1.00 53.16 81 ILE A O 1
ATOM 687 N N . PHE A 1 82 ? 12.208 -14.380 -19.847 1.00 45.62 82 PHE A N 1
ATOM 688 C CA . PHE A 1 82 ? 11.251 -15.257 -20.546 1.00 45.62 82 PHE A CA 1
ATOM 689 C C . PHE A 1 82 ? 11.095 -16.680 -19.968 1.00 45.62 82 PHE A C 1
ATOM 691 O O . PHE A 1 82 ? 10.283 -17.448 -20.473 1.00 45.62 82 PHE A O 1
ATOM 698 N N . SER A 1 83 ? 11.771 -17.054 -18.876 1.00 44.22 83 SER A N 1
ATOM 699 C CA . SER A 1 83 ? 11.691 -18.419 -18.307 1.00 44.22 83 SER A CA 1
ATOM 700 C C . SER A 1 83 ? 10.526 -18.663 -17.326 1.00 44.22 83 SER A C 1
ATOM 702 O O . SER A 1 83 ? 10.530 -19.637 -16.577 1.00 44.22 83 SER A O 1
ATOM 704 N N . VAL A 1 84 ? 9.477 -17.831 -17.354 1.00 48.06 84 VAL A N 1
ATOM 705 C CA . VAL A 1 84 ? 8.265 -17.999 -16.517 1.00 48.06 84 VAL A CA 1
ATOM 706 C C . VAL A 1 84 ? 7.377 -19.183 -16.968 1.00 48.06 84 VAL A C 1
ATOM 708 O O . VAL A 1 84 ? 6.453 -19.557 -16.253 1.00 48.06 84 VAL A O 1
ATOM 711 N N . PHE A 1 85 ? 7.679 -19.849 -18.091 1.00 47.53 85 PHE A N 1
ATOM 712 C CA . PHE A 1 85 ? 6.893 -20.980 -18.615 1.00 47.53 85 PHE A CA 1
ATOM 713 C C . PHE A 1 85 ? 7.717 -22.248 -18.886 1.00 47.53 85 PHE A C 1
ATOM 715 O O . PHE A 1 85 ? 7.665 -22.822 -19.971 1.00 47.53 85 PHE A O 1
ATOM 722 N N . SER A 1 86 ? 8.485 -22.739 -17.915 1.00 43.47 86 SER A N 1
ATOM 723 C CA . SER A 1 86 ? 9.066 -24.085 -18.022 1.00 43.47 86 SER A CA 1
ATOM 724 C C . SER A 1 86 ? 8.817 -24.895 -16.756 1.00 43.47 86 SER A C 1
ATOM 726 O O . SER A 1 86 ? 9.361 -24.616 -15.691 1.00 43.47 86 SER A O 1
ATOM 728 N N . SER A 1 87 ? 7.930 -25.882 -16.905 1.00 48.06 87 SER A N 1
ATOM 729 C CA . SER A 1 87 ? 7.550 -26.893 -15.918 1.00 48.06 87 SER A CA 1
ATOM 730 C C . SER A 1 87 ? 8.753 -27.524 -15.210 1.00 48.06 87 SER A C 1
ATOM 732 O O . SER A 1 87 ? 9.772 -27.786 -15.854 1.00 48.06 87 SER A O 1
ATOM 734 N N . PRO A 1 88 ? 8.641 -27.876 -13.917 1.00 44.44 88 PRO A N 1
ATOM 735 C CA . PRO A 1 88 ? 9.706 -28.585 -13.232 1.00 44.44 88 PRO A CA 1
ATOM 736 C C . PRO A 1 88 ? 9.713 -30.055 -13.674 1.00 44.44 88 PRO A C 1
ATOM 738 O O . PRO A 1 88 ? 8.915 -30.862 -13.200 1.00 44.44 88 PRO A O 1
ATOM 741 N N . LYS A 1 89 ? 10.640 -30.424 -14.567 1.00 45.88 89 LYS A N 1
ATOM 742 C CA . LYS A 1 89 ? 11.096 -31.816 -14.668 1.00 45.88 89 LYS A CA 1
ATOM 743 C C . LYS A 1 89 ? 11.928 -32.123 -13.424 1.00 45.88 89 LYS A C 1
ATOM 745 O O . LYS A 1 89 ? 12.933 -31.474 -13.143 1.00 45.88 89 LYS A O 1
ATOM 750 N N . SER A 1 90 ? 11.454 -33.094 -12.658 1.00 49.41 90 SER A N 1
ATOM 751 C CA . SER A 1 90 ? 12.096 -33.650 -11.476 1.00 49.41 90 SER A CA 1
ATOM 752 C C . SER A 1 90 ? 13.441 -34.285 -11.836 1.00 49.41 90 SER A C 1
ATOM 754 O O . SER A 1 90 ? 13.477 -35.377 -12.398 1.00 49.41 90 SER A O 1
ATOM 756 N N . HIS A 1 91 ? 14.542 -33.637 -11.463 1.00 44.19 91 HIS A N 1
ATOM 757 C CA . HIS A 1 91 ? 15.842 -34.293 -11.365 1.00 44.19 91 HIS A CA 1
ATOM 758 C C . HIS A 1 91 ? 16.173 -34.502 -9.891 1.00 44.19 91 HIS A C 1
ATOM 760 O O . HIS A 1 91 ? 16.450 -33.566 -9.142 1.00 44.19 91 HIS A O 1
ATOM 766 N N . SER A 1 92 ? 16.071 -35.757 -9.467 1.00 45.41 92 SER A N 1
ATOM 767 C CA . SER A 1 92 ? 16.545 -36.239 -8.177 1.00 45.41 92 SER A CA 1
ATOM 768 C C . SER A 1 92 ? 18.067 -36.049 -8.086 1.00 45.41 92 SER A C 1
ATOM 770 O O . SER A 1 92 ? 18.768 -36.470 -9.005 1.00 45.41 92 SER A O 1
ATOM 772 N N . PRO A 1 93 ? 18.613 -35.460 -7.009 1.00 57.66 93 PRO A N 1
ATOM 773 C CA . PRO A 1 93 ? 20.056 -35.440 -6.806 1.00 57.66 93 PRO A CA 1
ATOM 774 C C . PRO A 1 93 ? 20.562 -36.823 -6.348 1.00 57.66 93 PRO A C 1
ATOM 776 O O . PRO A 1 93 ? 19.867 -37.508 -5.585 1.00 57.66 93 PRO A O 1
ATOM 779 N N . PRO A 1 94 ? 21.767 -37.247 -6.772 1.00 51.88 94 PRO A N 1
ATOM 780 C CA . PRO A 1 94 ? 22.348 -38.511 -6.346 1.00 51.88 94 PRO A CA 1
ATOM 781 C C . PRO A 1 94 ? 22.753 -38.449 -4.868 1.00 51.88 94 PRO A C 1
ATOM 783 O O . PRO A 1 94 ? 23.369 -37.495 -4.394 1.00 51.88 94 PRO A O 1
ATOM 786 N N . LYS A 1 95 ? 22.386 -39.501 -4.131 1.00 49.56 95 LYS A N 1
ATOM 787 C CA . LYS A 1 95 ? 22.773 -39.725 -2.736 1.00 49.56 95 LYS A CA 1
ATOM 788 C C . LYS A 1 95 ? 24.264 -40.060 -2.673 1.00 49.56 95 LYS A C 1
ATOM 790 O O . LYS A 1 95 ? 24.656 -41.132 -3.125 1.00 49.56 95 LYS A O 1
ATOM 795 N N . LEU A 1 96 ? 25.061 -39.212 -2.027 1.00 56.25 96 LEU A N 1
ATOM 796 C CA . LEU A 1 96 ? 26.365 -39.610 -1.498 1.00 56.25 96 LEU A CA 1
ATOM 797 C C . LEU A 1 96 ? 26.232 -39.895 0.002 1.00 56.25 96 LEU A C 1
ATOM 799 O O . LEU A 1 96 ? 25.801 -39.056 0.791 1.00 56.25 96 LEU A O 1
ATOM 803 N N . ARG A 1 97 ? 26.545 -41.143 0.357 1.00 52.78 97 ARG A N 1
ATOM 804 C CA . ARG A 1 97 ? 26.767 -41.641 1.718 1.00 52.78 97 ARG A CA 1
ATOM 805 C C . ARG A 1 97 ? 28.176 -41.244 2.169 1.00 52.78 97 ARG A C 1
ATOM 807 O O . ARG A 1 97 ? 29.081 -41.372 1.357 1.00 52.78 97 ARG A O 1
ATOM 814 N N . ALA A 1 98 ? 28.330 -40.879 3.445 1.00 42.91 98 ALA A N 1
ATOM 815 C CA . ALA A 1 98 ? 29.491 -41.121 4.334 1.00 42.91 98 ALA A CA 1
ATOM 816 C C . ALA A 1 98 ? 29.455 -40.068 5.462 1.00 42.91 98 ALA A C 1
ATOM 818 O O . ALA A 1 98 ? 29.550 -38.876 5.208 1.00 42.91 98 ALA A O 1
ATOM 819 N N . SER A 1 99 ? 28.990 -40.416 6.664 1.00 52.69 99 SER A N 1
ATOM 820 C CA . SER A 1 99 ? 29.793 -40.911 7.799 1.00 52.69 99 SER A CA 1
ATOM 821 C C . SER A 1 99 ? 30.723 -39.853 8.405 1.00 52.69 99 SER A C 1
ATOM 823 O O . SER A 1 99 ? 31.719 -39.475 7.804 1.00 52.69 99 SER A O 1
ATOM 825 N N . GLY A 1 100 ? 30.416 -39.443 9.637 1.00 42.53 100 GLY A N 1
ATOM 826 C CA . GLY A 1 100 ? 31.278 -38.586 10.449 1.00 42.53 100 GLY A CA 1
ATOM 827 C C . GLY A 1 100 ? 30.618 -38.217 11.774 1.00 42.53 100 GLY A C 1
ATOM 828 O O . GLY A 1 100 ? 30.089 -37.123 11.928 1.00 42.53 100 GLY A O 1
ATOM 829 N N . ARG A 1 101 ? 30.588 -39.171 12.712 1.00 50.41 101 ARG A N 1
ATOM 830 C CA . ARG A 1 101 ? 30.434 -38.904 14.155 1.00 50.41 101 ARG A CA 1
ATOM 831 C C . ARG A 1 101 ? 31.682 -38.161 14.639 1.00 50.41 101 ARG A C 1
ATOM 833 O O . ARG A 1 101 ? 32.725 -38.477 14.101 1.00 50.41 101 ARG A O 1
ATOM 840 N N . HIS A 1 102 ? 31.563 -37.270 15.631 1.00 43.50 102 HIS A N 1
ATOM 841 C CA . HIS A 1 102 ? 32.451 -37.049 16.804 1.00 43.50 102 HIS A CA 1
ATOM 842 C C . HIS A 1 102 ? 31.884 -35.829 17.595 1.00 43.50 102 HIS A C 1
ATOM 844 O O . HIS A 1 102 ? 31.596 -34.801 16.996 1.00 43.50 102 HIS A O 1
ATOM 850 N N . HIS A 1 103 ? 31.341 -36.028 18.810 1.00 39.97 103 HIS A N 1
ATOM 851 C CA . HIS A 1 103 ? 31.899 -35.651 20.140 1.00 39.97 103 HIS A CA 1
ATOM 852 C C . HIS A 1 103 ? 31.993 -34.123 20.369 1.00 39.97 103 HIS A C 1
ATOM 854 O O . HIS A 1 103 ? 32.717 -33.441 19.667 1.00 39.97 103 HIS A O 1
ATOM 860 N N . SER A 1 104 ? 31.113 -33.499 21.164 1.00 46.75 104 SER A N 1
ATOM 861 C CA . SER A 1 104 ? 31.069 -33.384 22.643 1.00 46.75 104 SER A CA 1
ATOM 862 C C . SER A 1 104 ? 31.793 -32.150 23.206 1.00 46.75 104 SER A C 1
ATOM 864 O O . SER A 1 104 ? 32.931 -31.895 22.837 1.00 46.75 104 SER A O 1
ATOM 866 N N . SER A 1 105 ? 31.159 -31.520 24.213 1.00 45.06 105 SER A N 1
ATOM 867 C CA . SER A 1 105 ? 31.673 -30.522 25.188 1.00 45.06 105 SER A CA 1
ATOM 868 C C . SER A 1 105 ? 32.057 -29.144 24.621 1.00 45.06 105 SER A C 1
ATOM 870 O O . SER A 1 105 ? 32.666 -29.064 23.572 1.00 45.06 105 SER A O 1
ATOM 872 N N . ARG A 1 106 ? 31.768 -27.987 25.228 1.00 43.09 106 ARG A N 1
ATOM 873 C CA . ARG A 1 106 ? 31.269 -27.587 26.559 1.00 43.09 106 ARG A CA 1
ATOM 874 C C . ARG A 1 106 ? 30.833 -26.099 26.468 1.00 43.09 106 ARG A C 1
ATOM 876 O O . ARG A 1 106 ? 31.258 -25.416 25.538 1.00 43.09 106 ARG A O 1
ATOM 883 N N . PRO A 1 107 ? 30.030 -25.577 27.414 1.00 63.28 107 PRO A N 1
ATOM 884 C CA . PRO A 1 107 ? 29.588 -24.183 27.440 1.00 63.28 107 PRO A CA 1
ATOM 885 C C . PRO A 1 107 ? 30.545 -23.307 28.264 1.00 63.28 107 PRO A C 1
ATOM 887 O O . PRO A 1 107 ? 31.026 -23.760 29.297 1.00 63.28 107 PRO A O 1
ATOM 890 N N . HIS A 1 108 ? 30.762 -22.048 27.874 1.00 46.62 108 HIS A N 1
ATOM 891 C CA . HIS A 1 108 ? 31.311 -21.032 28.776 1.00 46.62 108 HIS A CA 1
ATOM 892 C C . HIS A 1 108 ? 30.724 -19.639 28.518 1.00 46.62 108 HIS A C 1
ATOM 894 O O . HIS A 1 108 ? 30.462 -19.220 27.395 1.00 46.62 108 HIS A O 1
ATOM 900 N N . HIS A 1 109 ? 30.498 -18.983 29.650 1.00 43.94 109 HIS A N 1
ATOM 901 C CA . HIS A 1 109 ? 29.917 -17.680 29.918 1.00 43.94 109 HIS A CA 1
ATOM 902 C C . HIS A 1 109 ? 30.642 -16.511 29.232 1.00 43.94 109 HIS A C 1
ATOM 904 O O . HIS A 1 109 ? 31.859 -16.535 29.087 1.00 43.94 109 HIS A O 1
ATOM 910 N N . SER A 1 110 ? 29.927 -15.413 28.977 1.00 48.06 110 SER A N 1
ATOM 911 C CA . SER A 1 110 ? 30.294 -14.118 29.575 1.00 48.06 110 SER A CA 1
ATOM 912 C C . SER A 1 110 ? 29.256 -13.030 29.293 1.00 48.06 110 SER A C 1
ATOM 914 O O . SER A 1 110 ? 28.801 -12.785 28.181 1.00 48.06 110 SER A O 1
ATOM 916 N N . SER A 1 111 ? 28.884 -12.398 30.396 1.00 54.50 111 SER A N 1
ATOM 917 C CA . SER A 1 111 ? 28.270 -11.089 30.559 1.00 54.50 111 SER A CA 1
ATOM 918 C C . SER A 1 111 ? 29.013 -9.970 29.822 1.00 54.50 111 SER A C 1
ATOM 920 O O . SER A 1 111 ? 30.240 -9.928 29.867 1.00 54.50 111 SER A O 1
ATOM 922 N N . GLY A 1 112 ? 28.286 -8.985 29.285 1.00 42.50 112 GLY A N 1
ATOM 923 C CA . GLY A 1 112 ? 28.907 -7.798 28.690 1.00 42.50 112 GLY A CA 1
ATOM 924 C C . GLY A 1 112 ? 27.945 -6.647 28.402 1.00 42.50 112 GLY A C 1
ATOM 925 O O . GLY A 1 112 ? 27.542 -6.448 27.269 1.00 42.50 112 GLY A O 1
ATOM 926 N N . ARG A 1 113 ? 27.563 -5.944 29.472 1.00 46.44 113 ARG A N 1
ATOM 927 C CA . ARG A 1 113 ? 27.284 -4.498 29.616 1.00 46.44 113 ARG A CA 1
ATOM 928 C C . ARG A 1 113 ? 26.935 -3.619 28.393 1.00 46.44 113 ARG A C 1
ATOM 930 O O . ARG A 1 113 ? 27.695 -3.487 27.450 1.00 46.44 113 ARG A O 1
ATOM 937 N N . HIS A 1 114 ? 25.844 -2.872 28.598 1.00 41.91 114 HIS A N 1
ATOM 938 C CA . HIS A 1 114 ? 25.651 -1.426 28.380 1.00 41.91 114 HIS A CA 1
ATOM 939 C C . HIS A 1 114 ? 26.330 -0.743 27.184 1.00 41.91 114 HIS A C 1
ATOM 941 O O . HIS A 1 114 ? 27.523 -0.505 27.231 1.00 41.91 114 HIS A O 1
ATOM 947 N N . HIS A 1 115 ? 25.520 -0.184 26.276 1.00 44.53 115 HIS A N 1
ATOM 948 C CA . HIS A 1 115 ? 25.696 1.202 25.823 1.00 44.53 115 HIS A CA 1
ATOM 949 C C . HIS A 1 115 ? 24.334 1.834 25.504 1.00 44.53 115 HIS A C 1
ATOM 951 O O . HIS A 1 115 ? 23.751 1.659 24.437 1.00 44.53 115 HIS A O 1
ATOM 957 N N . SER A 1 116 ? 23.825 2.590 26.473 1.00 52.47 116 SER A N 1
ATOM 958 C CA . SER A 1 116 ? 22.905 3.699 26.253 1.00 52.47 116 SER A CA 1
ATOM 959 C C . SER A 1 116 ? 23.678 4.832 25.575 1.00 52.47 116 SER A C 1
ATOM 961 O O . SER A 1 116 ? 24.526 5.459 26.207 1.00 52.47 116 SER A O 1
ATOM 963 N N . GLY A 1 117 ? 23.399 5.088 24.300 1.00 44.06 117 GLY A N 1
ATOM 964 C CA . GLY A 1 117 ? 23.986 6.187 23.538 1.00 44.06 117 GLY A CA 1
ATOM 965 C C . GLY A 1 117 ? 22.898 6.986 22.839 1.00 44.06 117 GLY A C 1
ATOM 966 O O . GLY A 1 117 ? 22.466 6.633 21.746 1.00 44.06 117 GLY A O 1
ATOM 967 N N . ARG A 1 118 ? 22.444 8.055 23.500 1.00 51.31 118 ARG A N 1
ATOM 968 C CA . ARG A 1 118 ? 21.695 9.163 22.898 1.00 51.31 118 ARG A CA 1
ATOM 969 C C . ARG A 1 118 ? 22.493 9.708 21.711 1.00 51.31 118 ARG A C 1
ATOM 971 O O . ARG A 1 118 ? 23.558 10.275 21.912 1.00 51.31 118 ARG A O 1
ATOM 978 N N . GLY A 1 119 ? 21.951 9.585 20.505 1.00 43.19 119 GLY A N 1
ATOM 979 C CA . GLY A 1 119 ? 22.424 10.304 19.325 1.00 43.19 119 GLY A CA 1
ATOM 980 C C . GLY A 1 119 ? 21.363 11.298 18.873 1.00 43.19 119 GLY A C 1
ATOM 981 O O . GLY A 1 119 ? 20.537 10.971 18.026 1.00 43.19 119 GLY A O 1
ATOM 982 N N . TYR A 1 120 ? 21.367 12.494 19.465 1.00 47.06 120 TYR A N 1
ATOM 983 C CA . TYR A 1 120 ? 20.742 13.674 18.870 1.00 47.06 120 TYR A CA 1
ATOM 984 C C . TYR A 1 120 ? 21.558 14.028 17.623 1.00 47.06 120 TYR A C 1
ATOM 986 O O . TYR A 1 120 ? 22.621 14.632 17.727 1.00 47.06 120 TYR A O 1
ATOM 994 N N . HIS A 1 121 ? 21.093 13.613 16.445 1.00 43.62 121 HIS A N 1
ATOM 995 C CA . HIS A 1 121 ? 21.598 14.167 15.194 1.00 43.62 121 HIS A CA 1
ATOM 996 C C . HIS A 1 121 ? 20.837 15.454 14.894 1.00 43.62 121 HIS A C 1
ATOM 998 O O . HIS A 1 121 ? 19.818 15.459 14.206 1.00 43.62 121 HIS A O 1
ATOM 1004 N N . ASP A 1 122 ? 21.365 16.531 15.463 1.00 45.00 122 ASP A N 1
ATOM 1005 C CA . ASP A 1 122 ? 21.286 17.867 14.896 1.00 45.00 122 ASP A CA 1
ATOM 1006 C C . ASP A 1 122 ? 21.932 17.829 13.499 1.00 45.00 122 ASP A C 1
ATOM 1008 O O . ASP A 1 122 ? 23.063 17.363 13.328 1.00 45.00 122 ASP A O 1
ATOM 1012 N N . LYS A 1 123 ? 21.163 18.212 12.482 1.00 48.19 123 LYS A N 1
ATOM 1013 C CA . LYS A 1 123 ? 21.642 18.462 11.120 1.00 48.19 123 LYS A CA 1
ATOM 1014 C C . LYS A 1 123 ? 21.010 19.759 10.654 1.00 48.19 123 LYS A C 1
ATOM 1016 O O . LYS A 1 123 ? 20.063 19.766 9.871 1.00 48.19 123 LYS A O 1
ATOM 1021 N N . SER A 1 124 ? 21.541 20.835 11.205 1.00 49.47 124 SER A N 1
ATOM 1022 C CA . SER A 1 124 ? 21.446 22.179 10.672 1.00 49.47 124 SER A CA 1
ATOM 1023 C C . SER A 1 124 ? 22.403 22.330 9.475 1.00 49.47 124 SER A C 1
ATOM 1025 O O . SER A 1 124 ? 23.557 21.908 9.499 1.00 49.47 124 SER A O 1
ATOM 1027 N N . ASP A 1 125 ? 21.840 22.868 8.396 1.00 50.00 125 ASP A N 1
ATOM 1028 C CA . ASP A 1 125 ? 22.436 23.788 7.425 1.00 50.00 125 ASP A CA 1
ATOM 1029 C C . ASP A 1 125 ? 23.809 23.490 6.812 1.00 50.00 125 ASP A C 1
ATOM 1031 O O . ASP A 1 125 ? 24.841 24.018 7.221 1.00 50.00 125 ASP A O 1
ATOM 1035 N N . HIS A 1 126 ? 23.774 22.836 5.647 1.00 46.06 126 HIS A N 1
ATOM 1036 C CA . HIS A 1 126 ? 24.721 23.127 4.571 1.00 46.06 126 HIS A CA 1
ATOM 1037 C C . HIS A 1 126 ? 23.978 23.490 3.283 1.00 46.06 126 HIS A C 1
ATOM 1039 O O . HIS A 1 126 ? 23.713 22.661 2.415 1.00 46.06 126 HIS A O 1
ATOM 1045 N N . HIS A 1 127 ? 23.691 24.787 3.163 1.00 47.09 127 HIS A N 1
ATOM 1046 C CA . HIS A 1 127 ? 23.722 25.480 1.883 1.00 47.09 127 HIS A CA 1
ATOM 1047 C C . HIS A 1 127 ? 25.109 25.300 1.252 1.00 47.09 127 HIS A C 1
ATOM 1049 O O . HIS A 1 127 ? 26.096 25.783 1.803 1.00 47.09 127 HIS A O 1
ATOM 1055 N N . ARG A 1 128 ? 25.171 24.650 0.086 1.00 47.22 128 ARG A N 1
ATOM 1056 C CA . ARG A 1 128 ? 26.067 25.021 -1.020 1.00 47.22 128 ARG A CA 1
ATOM 1057 C C . ARG A 1 128 ? 25.628 24.313 -2.299 1.00 47.22 128 ARG A C 1
ATOM 1059 O O . ARG A 1 128 ? 26.058 23.210 -2.618 1.00 47.22 128 ARG A O 1
ATOM 1066 N N . ASP A 1 129 ? 24.755 25.013 -3.016 1.00 49.12 129 ASP A N 1
ATOM 1067 C CA . ASP A 1 129 ? 24.753 25.047 -4.474 1.00 49.12 129 ASP A CA 1
ATOM 1068 C C . ASP A 1 129 ? 26.164 25.385 -4.959 1.00 49.12 129 ASP A C 1
ATOM 1070 O O . ASP A 1 129 ? 26.596 26.519 -4.785 1.00 49.12 129 ASP A O 1
ATOM 1074 N N . LEU A 1 130 ? 26.865 24.431 -5.570 1.00 47.34 130 LEU A N 1
ATOM 1075 C CA . LEU A 1 130 ? 27.832 24.692 -6.636 1.00 47.34 130 LEU A CA 1
ATOM 1076 C C . LEU A 1 130 ? 27.824 23.488 -7.583 1.00 47.34 130 LEU A C 1
ATOM 1078 O O . LEU A 1 130 ? 27.942 22.337 -7.169 1.00 47.34 130 LEU A O 1
ATOM 1082 N N . GLY A 1 131 ? 27.576 23.785 -8.856 1.00 49.03 131 GLY A N 1
ATOM 1083 C CA . GLY A 1 131 ? 27.179 22.833 -9.876 1.00 49.03 131 GLY A CA 1
ATOM 1084 C C . GLY A 1 131 ? 28.185 21.724 -10.169 1.00 49.03 131 GLY A C 1
ATOM 1085 O O . GLY A 1 131 ? 29.377 21.955 -10.335 1.00 49.03 131 GLY A O 1
ATOM 1086 N N . HIS A 1 132 ? 27.639 20.531 -10.385 1.00 43.91 132 HIS A N 1
ATOM 1087 C CA . HIS A 1 132 ? 28.249 19.539 -11.254 1.00 43.91 132 HIS A CA 1
ATOM 1088 C C . HIS A 1 132 ? 27.261 19.156 -12.350 1.00 43.91 132 HIS A C 1
ATOM 1090 O O . HIS A 1 132 ? 26.338 18.361 -12.176 1.00 43.91 132 HIS A O 1
ATOM 1096 N N . SER A 1 133 ? 27.486 19.755 -13.512 1.00 46.41 133 SER A N 1
ATOM 1097 C CA . SER A 1 133 ? 26.993 19.314 -14.803 1.00 46.41 133 SER A CA 1
ATOM 1098 C C . SER A 1 133 ? 27.639 17.976 -15.178 1.00 46.41 133 SER A C 1
ATOM 1100 O O . SER A 1 133 ? 28.614 17.951 -15.921 1.00 46.41 133 SER A O 1
ATOM 1102 N N . ASN A 1 134 ? 27.084 16.863 -14.702 1.00 45.22 134 ASN A N 1
ATOM 1103 C CA . ASN A 1 134 ? 27.258 15.568 -15.362 1.00 45.22 134 ASN A CA 1
ATOM 1104 C C . ASN A 1 134 ? 26.058 15.336 -16.286 1.00 45.22 134 ASN A C 1
ATOM 1106 O O . ASN A 1 134 ? 25.056 14.721 -15.929 1.00 45.22 134 ASN A O 1
ATOM 1110 N N . ARG A 1 135 ? 26.164 15.904 -17.495 1.00 46.06 135 ARG A N 1
ATOM 1111 C CA . ARG A 1 135 ? 25.374 15.511 -18.666 1.00 46.06 135 ARG A CA 1
ATOM 1112 C C . ARG A 1 135 ? 25.890 14.151 -19.141 1.00 46.06 135 ARG A C 1
ATOM 1114 O O . ARG A 1 135 ? 26.778 14.082 -19.979 1.00 46.06 135 ARG A O 1
ATOM 1121 N N . GLY A 1 136 ? 25.341 13.081 -18.593 1.00 46.88 136 GLY A N 1
ATOM 1122 C CA . GLY A 1 136 ? 25.572 11.718 -19.058 1.00 46.88 136 GLY A CA 1
ATOM 1123 C C . GLY A 1 136 ? 24.635 10.802 -18.292 1.00 46.88 136 GLY A C 1
ATOM 1124 O O . GLY A 1 136 ? 24.703 10.766 -17.074 1.00 46.88 136 GLY A O 1
ATOM 1125 N N . GLU A 1 137 ? 23.718 10.142 -18.995 1.00 49.09 137 GLU A N 1
ATOM 1126 C CA . GLU A 1 137 ? 22.643 9.311 -18.431 1.00 49.09 137 GLU A CA 1
ATOM 1127 C C . GLU A 1 137 ? 21.574 10.067 -17.630 1.00 49.09 137 GLU A C 1
ATOM 1129 O O . GLU A 1 137 ? 21.327 9.842 -16.444 1.00 49.09 137 GLU A O 1
ATOM 1134 N N . SER A 1 138 ? 20.804 10.905 -18.326 1.00 44.88 138 SER A N 1
ATOM 1135 C CA . SER A 1 138 ? 19.418 11.145 -17.926 1.00 44.88 138 SER A CA 1
ATOM 1136 C C . SER A 1 138 ? 18.680 9.805 -17.892 1.00 44.88 138 SER A C 1
ATOM 1138 O O . SER A 1 138 ? 18.210 9.314 -18.917 1.00 44.88 138 SER A O 1
ATOM 1140 N N . SER A 1 139 ? 18.577 9.214 -16.699 1.00 51.97 139 SER A N 1
ATOM 1141 C CA . SER A 1 139 ? 17.612 8.163 -16.398 1.00 51.97 139 SER A CA 1
ATOM 1142 C C . SER A 1 139 ? 16.249 8.651 -16.888 1.00 51.97 139 SER A C 1
ATOM 1144 O O . SER A 1 139 ? 15.655 9.559 -16.302 1.00 51.97 139 SER A O 1
ATOM 1146 N N . CYS A 1 140 ? 15.768 8.081 -17.993 1.00 52.03 140 CYS A N 1
ATOM 1147 C CA . CYS A 1 140 ? 14.559 8.462 -18.737 1.00 52.03 140 CYS A CA 1
ATOM 1148 C C . CYS A 1 140 ? 13.244 8.299 -17.944 1.00 52.03 140 CYS A C 1
ATOM 1150 O O . CYS A 1 140 ? 12.154 8.294 -18.503 1.00 52.03 140 CYS A O 1
ATOM 1152 N N . MET A 1 141 ? 13.338 8.149 -16.624 1.00 53.94 141 MET A N 1
ATOM 1153 C CA . MET A 1 141 ? 12.247 7.884 -15.697 1.00 53.94 141 MET A CA 1
ATOM 1154 C C . MET A 1 141 ? 12.347 8.740 -14.425 1.00 53.94 141 MET A C 1
ATOM 1156 O O . MET A 1 141 ? 11.657 8.456 -13.441 1.00 53.94 141 MET A O 1
ATOM 1160 N N . HIS A 1 142 ? 13.195 9.777 -14.383 1.00 48.59 142 HIS A N 1
ATOM 1161 C CA . HIS A 1 142 ? 13.091 10.749 -13.300 1.00 48.59 142 HIS A CA 1
ATOM 1162 C C . HIS A 1 142 ? 11.864 11.623 -13.566 1.00 48.59 142 HIS A C 1
ATOM 1164 O O . HIS A 1 142 ? 11.870 12.464 -14.455 1.00 48.59 142 HIS A O 1
ATOM 1170 N N . PHE A 1 143 ? 10.782 11.374 -12.827 1.00 54.41 143 PHE A N 1
ATOM 1171 C CA . PHE A 1 143 ? 9.608 12.241 -12.802 1.00 54.41 143 PHE A CA 1
ATOM 1172 C C . PHE A 1 143 ? 9.864 13.325 -11.747 1.00 54.41 143 PHE A C 1
ATOM 1174 O O . PHE A 1 143 ? 9.602 13.064 -10.563 1.00 54.41 143 PHE A O 1
ATOM 1181 N N . PRO A 1 144 ? 10.409 14.504 -12.117 1.00 53.00 144 PRO A N 1
ATOM 1182 C CA . PRO A 1 144 ? 10.574 15.587 -11.169 1.00 53.00 144 PRO A CA 1
ATOM 1183 C C . PRO A 1 144 ? 9.182 15.941 -10.648 1.00 53.00 144 PRO A C 1
ATOM 1185 O O . PRO A 1 144 ? 8.238 16.158 -11.405 1.00 53.00 144 PRO A O 1
ATOM 1188 N N . HIS A 1 145 ? 9.062 15.933 -9.326 1.00 50.31 145 HIS A N 1
ATOM 1189 C CA . HIS A 1 145 ? 7.851 16.245 -8.577 1.00 50.31 145 HIS A CA 1
ATOM 1190 C C . HIS A 1 145 ? 6.755 15.168 -8.666 1.00 50.31 145 HIS A C 1
ATOM 1192 O O . HIS A 1 145 ? 5.773 15.248 -9.402 1.00 50.31 145 HIS A O 1
ATOM 1198 N N . ARG A 1 146 ? 6.819 14.215 -7.724 1.00 54.91 146 ARG A N 1
ATOM 1199 C CA . ARG A 1 146 ? 5.593 13.800 -7.029 1.00 54.91 146 ARG A CA 1
ATOM 1200 C C . ARG A 1 146 ? 5.004 15.076 -6.428 1.00 54.91 146 ARG A C 1
ATOM 1202 O O . ARG A 1 146 ? 5.388 15.441 -5.319 1.00 54.91 146 ARG A O 1
ATOM 1209 N N . THR A 1 147 ? 4.132 15.775 -7.152 1.00 55.09 147 THR A N 1
ATOM 1210 C CA . THR A 1 147 ? 3.274 16.794 -6.552 1.00 55.09 147 THR A CA 1
ATOM 1211 C C . THR A 1 147 ? 2.583 16.093 -5.397 1.00 55.09 147 THR A C 1
ATOM 1213 O O . THR A 1 147 ? 1.767 15.196 -5.609 1.00 55.09 147 THR A O 1
ATOM 1216 N N . LYS A 1 148 ? 3.019 16.384 -4.165 1.00 57.41 148 LYS A N 1
ATOM 1217 C CA . LYS A 1 148 ? 2.336 15.909 -2.968 1.00 57.41 148 LYS A CA 1
ATOM 1218 C C . LYS A 1 148 ? 0.924 16.464 -3.130 1.00 57.41 148 LYS A C 1
ATOM 1220 O O . LYS A 1 148 ? 0.791 17.684 -3.136 1.00 57.41 148 LYS A O 1
ATOM 1225 N N . PRO A 1 149 ? -0.095 15.633 -3.398 1.00 58.03 149 PRO A N 1
ATOM 1226 C CA . PRO A 1 149 ? -1.440 16.150 -3.601 1.00 58.03 149 PRO A CA 1
ATOM 1227 C C . PRO A 1 149 ? -1.806 16.947 -2.351 1.00 58.03 149 PRO A C 1
ATOM 1229 O O . PRO A 1 149 ? -1.828 16.392 -1.253 1.00 58.03 149 PRO A O 1
ATOM 1232 N N . TYR A 1 150 ? -2.026 18.251 -2.519 1.00 59.62 150 TYR A N 1
ATOM 1233 C CA . TYR A 1 150 ? -2.089 19.203 -1.410 1.00 59.62 150 TYR A CA 1
ATOM 1234 C C . TYR A 1 150 ? -3.271 18.953 -0.461 1.00 59.62 150 TYR A C 1
ATOM 1236 O O . TYR A 1 150 ? -3.309 19.500 0.636 1.00 59.62 150 TYR A O 1
ATOM 1244 N N . HIS A 1 151 ? -4.226 18.094 -0.830 1.00 61.03 151 HIS A N 1
ATOM 1245 C CA . HIS A 1 151 ? -5.482 17.964 -0.107 1.00 61.03 151 HIS A CA 1
ATOM 1246 C C . HIS A 1 151 ? -5.958 16.510 -0.056 1.00 61.03 151 HIS A C 1
ATOM 1248 O O . HIS A 1 151 ? -6.564 15.978 -0.987 1.00 61.03 151 HIS A O 1
ATOM 1254 N N . HIS A 1 152 ? -5.703 15.840 1.065 1.00 74.56 152 HIS A N 1
ATOM 1255 C CA . HIS A 1 152 ? -6.389 14.601 1.411 1.00 74.56 152 HIS A CA 1
ATOM 1256 C C . HIS A 1 152 ? -7.569 14.955 2.306 1.00 74.56 152 HIS A C 1
ATOM 1258 O O . HIS A 1 152 ? -7.432 15.036 3.523 1.00 74.56 152 HIS A O 1
ATOM 1264 N N . GLY A 1 153 ? -8.746 15.139 1.698 1.00 89.69 153 GLY A N 1
ATOM 1265 C CA . GLY A 1 153 ? -10.014 15.386 2.401 1.00 89.69 153 GLY A CA 1
ATOM 1266 C C . GLY A 1 153 ? -10.401 14.309 3.420 1.00 89.69 153 GLY A C 1
ATOM 1267 O O . GLY A 1 153 ? -11.417 14.425 4.095 1.00 89.69 153 GLY A O 1
ATOM 1268 N N . HIS A 1 154 ? -9.603 13.247 3.549 1.00 91.31 154 HIS A N 1
ATOM 1269 C CA . HIS A 1 154 ? -9.745 12.200 4.547 1.00 91.31 154 HIS A CA 1
ATOM 1270 C C . HIS A 1 154 ? -9.736 12.736 5.984 1.00 91.31 154 HIS A C 1
ATOM 1272 O O . HIS A 1 154 ? -10.621 12.368 6.750 1.00 91.31 154 HIS A O 1
ATOM 1278 N N . GLY A 1 155 ? -8.810 13.639 6.331 1.00 92.56 155 GLY A N 1
ATOM 1279 C CA . GLY A 1 155 ? -8.757 14.231 7.674 1.00 92.56 155 GLY A CA 1
ATOM 1280 C C . GLY A 1 155 ? -10.005 15.059 7.981 1.00 92.56 155 GLY A C 1
ATOM 1281 O O . GLY A 1 155 ? -10.663 14.844 8.996 1.00 92.56 155 GLY A O 1
ATOM 1282 N N . THR A 1 156 ? -10.395 15.930 7.048 1.00 93.88 156 THR A N 1
ATOM 1283 C CA . THR A 1 156 ? -11.615 16.747 7.135 1.00 93.88 156 THR A CA 1
ATOM 1284 C C . THR A 1 156 ? -12.868 15.880 7.257 1.00 93.88 156 THR A C 1
ATOM 1286 O O . THR A 1 156 ? -13.714 16.124 8.114 1.00 93.88 156 THR A O 1
ATOM 1289 N N . ARG A 1 157 ? -12.956 14.807 6.460 1.00 95.50 157 ARG A N 1
ATOM 1290 C CA . ARG A 1 157 ? -14.073 13.858 6.501 1.00 95.50 157 ARG A CA 1
ATOM 1291 C C . ARG A 1 157 ? -14.156 13.141 7.845 1.00 95.50 157 ARG A C 1
ATOM 1293 O O . AR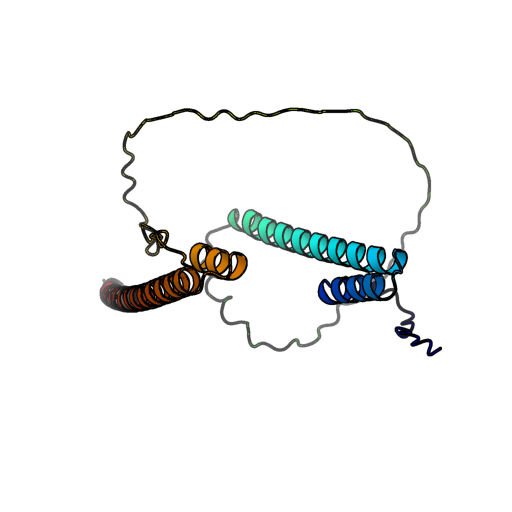G A 1 157 ? -15.240 13.066 8.412 1.00 95.50 157 ARG A O 1
ATOM 1300 N N . LEU A 1 158 ? -13.040 12.591 8.327 1.00 95.06 158 LEU A N 1
ATOM 1301 C CA . LEU A 1 158 ? -12.997 11.879 9.606 1.00 95.06 158 LEU A CA 1
ATOM 1302 C C . LEU A 1 158 ? -13.362 12.805 10.760 1.00 95.06 158 LEU A C 1
ATOM 1304 O O . LEU A 1 158 ? -14.172 12.423 11.597 1.00 95.06 158 LEU A O 1
ATOM 1308 N N . ARG A 1 159 ? -12.840 14.037 10.759 1.00 95.69 159 ARG A N 1
ATOM 1309 C CA . ARG A 1 159 ? -13.206 15.048 11.751 1.00 95.69 159 ARG A CA 1
ATOM 1310 C C . ARG A 1 159 ? -14.711 15.310 11.742 1.00 95.69 159 ARG A C 1
ATOM 1312 O O . ARG A 1 159 ? -15.317 15.254 12.800 1.00 95.69 159 ARG A O 1
ATOM 1319 N N . GLY A 1 160 ? -15.319 15.502 10.568 1.00 97.56 160 GLY A N 1
ATOM 1320 C CA . GLY A 1 160 ? -16.769 15.695 10.458 1.00 97.56 160 GLY A CA 1
ATOM 1321 C C . GLY A 1 160 ? -17.592 14.511 10.973 1.00 97.56 160 GLY A C 1
ATOM 1322 O O . GLY A 1 160 ? -18.619 14.715 11.610 1.00 97.56 160 GLY A O 1
ATOM 1323 N N . ILE A 1 161 ? -17.129 13.274 10.762 1.00 96.00 161 ILE A N 1
ATOM 1324 C CA . ILE A 1 161 ? -17.792 12.073 11.298 1.00 96.00 161 ILE A CA 1
ATOM 1325 C C . ILE A 1 161 ? -17.682 12.031 12.827 1.00 96.00 161 ILE A C 1
ATOM 1327 O O . ILE A 1 161 ? -18.687 11.817 13.497 1.00 96.00 161 ILE A O 1
ATOM 1331 N N . LEU A 1 162 ? -16.486 12.263 13.373 1.00 97.06 162 LEU A N 1
ATOM 1332 C CA . LEU A 1 162 ? -16.238 12.214 14.817 1.00 97.06 162 LEU A CA 1
ATOM 1333 C C . LEU A 1 162 ? -16.978 13.317 15.580 1.00 97.06 162 LEU A C 1
ATOM 1335 O O . LEU A 1 162 ? -17.441 13.076 16.687 1.00 97.06 162 LEU A O 1
ATOM 1339 N N . THR A 1 163 ? -17.118 14.509 14.996 1.00 97.88 163 THR A N 1
ATOM 1340 C CA . THR A 1 163 ? -17.848 15.621 15.624 1.00 97.88 163 THR A CA 1
ATOM 1341 C C . THR A 1 163 ? -19.344 15.626 15.302 1.00 97.88 163 THR A C 1
ATOM 1343 O O . THR A 1 163 ? -20.027 16.575 15.670 1.00 97.88 163 THR A O 1
ATOM 1346 N N . GLY A 1 164 ? -19.857 14.653 14.538 1.00 97.19 164 GLY A N 1
ATOM 1347 C CA . GLY A 1 164 ? -21.246 14.656 14.060 1.00 97.19 164 GLY A CA 1
ATOM 1348 C C . GLY A 1 164 ? -21.590 15.792 13.080 1.00 97.19 164 GLY A C 1
ATOM 1349 O O . GLY A 1 164 ? -22.756 15.977 12.733 1.00 97.19 164 GLY A O 1
ATOM 1350 N N . ASN A 1 165 ? -20.596 16.546 12.595 1.00 98.31 165 ASN A N 1
ATOM 1351 C CA . ASN A 1 165 ? -20.797 17.666 11.678 1.00 98.31 165 ASN A CA 1
ATOM 1352 C C . ASN A 1 165 ? -20.893 17.158 10.225 1.00 98.31 165 ASN A C 1
ATOM 1354 O O . ASN A 1 165 ? -19.888 16.844 9.571 1.00 98.31 165 ASN A O 1
ATOM 1358 N N . ARG A 1 166 ? -22.130 17.088 9.713 1.00 97.88 166 ARG A N 1
ATOM 1359 C CA . ARG A 1 166 ? -22.442 16.584 8.365 1.00 97.88 166 ARG A CA 1
ATOM 1360 C C . ARG A 1 166 ? -21.848 17.438 7.244 1.00 97.88 166 ARG A C 1
ATOM 1362 O O . ARG A 1 166 ? -21.434 16.867 6.233 1.00 97.88 166 ARG A O 1
ATOM 1369 N N . GLU A 1 167 ? -21.768 18.754 7.424 1.00 97.88 167 GLU A N 1
ATOM 1370 C CA . GLU A 1 167 ? -21.194 19.677 6.437 1.00 97.88 167 GLU A CA 1
ATOM 1371 C C . GLU A 1 167 ? -19.694 19.440 6.287 1.00 97.88 167 GLU A C 1
ATOM 1373 O O . GLU A 1 167 ? -19.195 19.228 5.183 1.00 97.88 167 GLU A O 1
ATOM 1378 N N . LEU A 1 168 ? -18.975 19.338 7.407 1.00 96.50 168 LEU A N 1
ATOM 1379 C CA . LEU A 1 168 ? -17.538 19.067 7.400 1.00 96.50 168 LEU A CA 1
ATOM 1380 C C . LEU A 1 168 ? -17.222 17.697 6.773 1.00 96.50 168 LEU A C 1
ATOM 1382 O O . LEU A 1 168 ? -16.258 17.545 6.015 1.00 96.50 168 LEU A O 1
ATOM 1386 N N . ALA A 1 169 ? -18.076 16.699 7.023 1.00 97.00 169 ALA A N 1
ATOM 1387 C CA . ALA A 1 169 ? -17.978 15.398 6.372 1.00 97.00 169 ALA A CA 1
ATOM 1388 C C . ALA A 1 169 ? -18.230 15.476 4.852 1.00 97.00 169 ALA A C 1
ATOM 1390 O O . ALA A 1 169 ? -17.571 14.758 4.093 1.00 97.00 169 ALA A O 1
ATOM 1391 N N . ALA A 1 170 ? -19.152 16.335 4.401 1.00 97.44 170 ALA A N 1
ATOM 1392 C CA . ALA A 1 170 ? -19.430 16.577 2.986 1.00 97.44 170 ALA A CA 1
ATOM 1393 C C . ALA A 1 170 ? -18.259 17.274 2.281 1.00 97.44 170 ALA A C 1
ATOM 1395 O O . ALA A 1 170 ? -17.801 16.772 1.255 1.00 97.44 170 ALA A O 1
ATOM 1396 N N . ILE A 1 171 ? -17.688 18.318 2.889 1.00 96.38 171 ILE A N 1
ATOM 1397 C CA . ILE A 1 171 ? -16.483 19.004 2.391 1.00 96.38 171 ILE A CA 1
ATOM 1398 C C . ILE A 1 171 ? -15.335 18.001 2.222 1.00 96.38 171 ILE A C 1
ATOM 1400 O O . ILE A 1 171 ? -14.681 17.938 1.181 1.00 96.38 171 ILE A O 1
ATOM 1404 N N . GLY A 1 172 ? -15.116 17.135 3.216 1.00 95.44 172 GLY A N 1
ATOM 1405 C CA . GLY A 1 172 ? -14.094 16.094 3.124 1.00 95.44 172 GLY A CA 1
ATOM 1406 C C . GLY A 1 172 ? -14.338 15.077 1.997 1.00 95.44 172 GLY A C 1
ATOM 1407 O O . GLY A 1 172 ? -13.378 14.574 1.405 1.00 95.44 172 GLY A O 1
ATOM 1408 N N . ARG A 1 173 ? -15.601 14.767 1.663 1.00 95.25 173 ARG A N 1
ATOM 1409 C CA . ARG A 1 173 ? -15.944 13.929 0.497 1.00 95.25 173 ARG A CA 1
ATOM 1410 C C . ARG A 1 173 ? -15.617 14.642 -0.812 1.00 95.25 173 ARG A C 1
ATOM 1412 O O . ARG A 1 173 ? -14.906 14.061 -1.629 1.00 95.25 173 ARG A O 1
ATOM 1419 N N . GLU A 1 174 ? -16.031 15.894 -0.962 1.00 95.94 174 GLU A N 1
ATOM 1420 C CA . GLU A 1 174 ? -15.763 16.694 -2.162 1.00 95.94 174 GLU A CA 1
ATOM 1421 C C . GLU A 1 174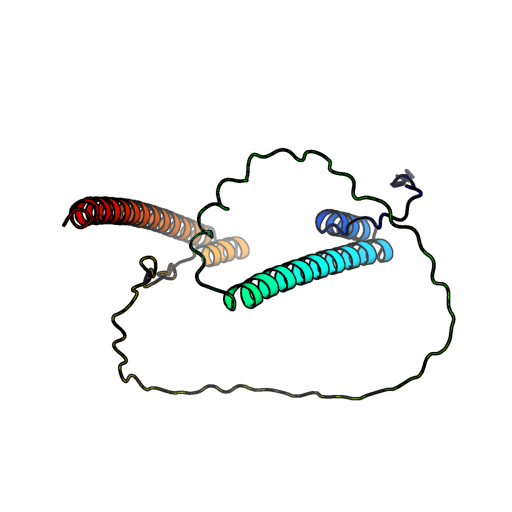 ? -14.255 16.844 -2.423 1.00 95.94 174 GLU A C 1
ATOM 1423 O O . GLU A 1 174 ? -13.769 16.602 -3.531 1.00 95.94 174 GLU A O 1
ATOM 1428 N N . MET A 1 175 ? -13.476 17.138 -1.379 1.00 93.56 175 MET A N 1
ATOM 1429 C CA . MET A 1 175 ? -12.014 17.199 -1.463 1.00 93.56 175 MET A CA 1
ATOM 1430 C C . MET A 1 175 ? -11.406 15.871 -1.941 1.00 93.56 175 MET A C 1
ATOM 1432 O O . MET A 1 175 ? -10.486 15.865 -2.762 1.00 93.56 175 MET A O 1
ATOM 1436 N N . ASN A 1 176 ? -11.915 14.734 -1.453 1.00 91.06 176 ASN A N 1
ATOM 1437 C CA . ASN A 1 176 ? -11.448 13.415 -1.888 1.00 91.06 176 ASN A CA 1
ATOM 1438 C C . ASN A 1 176 ? -11.795 13.137 -3.356 1.00 91.06 176 ASN A C 1
ATOM 1440 O O . ASN A 1 176 ? -10.964 12.582 -4.078 1.00 91.06 176 ASN A O 1
ATOM 1444 N N . GLU A 1 177 ? -12.981 13.538 -3.813 1.00 93.31 177 GLU A N 1
ATOM 1445 C CA . GLU A 1 177 ? -13.377 13.416 -5.217 1.00 93.31 177 GLU A CA 1
ATOM 1446 C C . GLU A 1 177 ? -12.512 14.279 -6.132 1.00 93.31 177 GLU A C 1
ATOM 1448 O O . GLU A 1 177 ? -12.019 13.792 -7.153 1.00 93.31 177 GLU A O 1
ATOM 1453 N N . ARG A 1 178 ? -12.262 15.540 -5.759 1.00 91.25 178 ARG A N 1
ATOM 1454 C CA . ARG A 1 178 ? -11.370 16.435 -6.508 1.00 91.25 178 ARG A CA 1
ATOM 1455 C C . ARG A 1 178 ? -9.968 15.832 -6.620 1.00 91.25 178 ARG A C 1
ATOM 1457 O O . ARG A 1 178 ? -9.434 15.743 -7.727 1.00 91.25 178 ARG A O 1
ATOM 1464 N N . ALA A 1 179 ? -9.423 15.319 -5.516 1.00 87.81 179 ALA A N 1
ATOM 1465 C CA . ALA A 1 179 ? -8.132 14.633 -5.512 1.00 87.81 179 ALA A CA 1
ATOM 1466 C C . ALA A 1 179 ? -8.135 13.362 -6.384 1.00 87.81 179 ALA A C 1
ATOM 1468 O O . ALA A 1 179 ? -7.151 13.063 -7.062 1.00 87.81 179 ALA A O 1
ATOM 1469 N N . ALA A 1 180 ? -9.232 12.598 -6.408 1.00 88.62 180 ALA A N 1
ATOM 1470 C CA . ALA A 1 180 ? -9.359 11.425 -7.273 1.00 88.62 180 ALA A CA 1
ATOM 1471 C C . ALA A 1 180 ? -9.361 11.804 -8.765 1.00 88.62 180 ALA A C 1
ATOM 1473 O O . ALA A 1 180 ? -8.631 11.190 -9.550 1.00 88.62 180 ALA A O 1
ATOM 1474 N N . ARG A 1 181 ? -10.104 12.853 -9.149 1.00 93.06 181 ARG A N 1
ATOM 1475 C CA . ARG A 1 181 ? -10.119 13.385 -10.524 1.00 93.06 181 ARG A CA 1
ATOM 1476 C C . ARG A 1 181 ? -8.735 13.879 -10.946 1.00 93.06 181 ARG A C 1
ATOM 1478 O O . ARG A 1 181 ? -8.301 13.603 -12.064 1.00 93.06 181 ARG A O 1
ATOM 1485 N N . GLU A 1 182 ? -8.012 14.560 -10.060 1.00 88.62 182 GLU A N 1
ATOM 1486 C CA . GLU A 1 182 ? -6.646 15.025 -10.322 1.00 88.62 182 GLU A CA 1
ATOM 1487 C C . GLU A 1 182 ? -5.675 13.854 -10.538 1.00 88.62 182 GLU A C 1
ATOM 1489 O O . GLU A 1 182 ? -4.973 13.814 -11.550 1.00 88.62 182 GLU A O 1
ATOM 1494 N N . ARG A 1 183 ? -5.711 12.830 -9.673 1.00 85.88 183 ARG A N 1
ATOM 1495 C CA . ARG A 1 183 ? -4.915 11.601 -9.854 1.00 85.88 183 ARG A CA 1
ATOM 1496 C C . ARG A 1 183 ? -5.225 10.905 -11.178 1.00 85.88 183 ARG A C 1
ATOM 1498 O O . ARG A 1 183 ? -4.322 10.358 -11.808 1.00 85.88 183 ARG A O 1
ATOM 1505 N N . GLN A 1 184 ? -6.484 10.904 -11.611 1.00 92.06 184 GLN A N 1
ATOM 1506 C CA . GLN A 1 184 ? -6.873 10.318 -12.892 1.00 92.06 184 GLN A CA 1
ATOM 1507 C C . GLN A 1 184 ? -6.323 11.126 -14.075 1.00 92.06 184 GLN A C 1
ATOM 1509 O O . GLN A 1 184 ? -5.792 10.536 -15.019 1.00 92.06 184 GLN A O 1
ATOM 1514 N N . LYS A 1 185 ? -6.397 12.463 -14.018 1.00 92.38 185 LYS A N 1
ATOM 1515 C CA . LYS A 1 185 ? -5.779 13.351 -15.017 1.00 92.38 185 LYS A CA 1
ATOM 1516 C C . LYS A 1 185 ? -4.270 13.122 -15.097 1.00 92.38 185 LYS A C 1
ATOM 1518 O O . LYS A 1 185 ? -3.740 12.970 -16.194 1.00 92.38 185 LYS A O 1
ATOM 1523 N N . GLU A 1 186 ? -3.603 13.010 -13.955 1.00 89.56 186 GLU A N 1
ATOM 1524 C CA . GLU A 1 186 ? -2.166 12.748 -13.877 1.00 89.56 186 GLU A CA 1
ATOM 1525 C C . GLU A 1 186 ? -1.791 11.376 -14.460 1.00 89.56 186 GLU A C 1
ATOM 1527 O O . GLU A 1 186 ? -0.875 11.272 -15.274 1.00 89.56 186 GLU A O 1
ATOM 1532 N N . ARG A 1 187 ? -2.557 10.316 -14.161 1.00 87.75 187 ARG A N 1
ATOM 1533 C CA . ARG A 1 187 ? -2.370 8.999 -14.803 1.00 87.75 187 ARG A CA 1
ATOM 1534 C C . ARG A 1 187 ? -2.487 9.082 -16.325 1.00 87.75 187 ARG A C 1
ATOM 1536 O O . ARG A 1 187 ? -1.670 8.494 -17.028 1.00 87.75 187 ARG A O 1
ATOM 1543 N N . ARG A 1 188 ? -3.469 9.832 -16.840 1.00 94.56 188 ARG A N 1
ATOM 1544 C CA . ARG A 1 188 ? -3.632 10.050 -18.288 1.00 94.56 188 ARG A CA 1
ATOM 1545 C C . ARG A 1 188 ? -2.449 10.815 -18.884 1.00 94.56 188 ARG A C 1
ATOM 1547 O O . ARG A 1 188 ? -1.990 10.447 -19.961 1.00 94.56 188 ARG A O 1
ATOM 1554 N N . ARG A 1 189 ? -1.932 11.842 -18.196 1.00 90.75 189 ARG A N 1
ATOM 1555 C CA . ARG A 1 189 ? -0.719 12.569 -18.617 1.00 90.75 189 ARG A CA 1
ATOM 1556 C C . ARG A 1 189 ? 0.474 11.625 -18.725 1.00 90.75 189 ARG A C 1
ATOM 1558 O O . ARG A 1 189 ? 1.107 11.586 -19.772 1.00 90.75 189 ARG A O 1
ATOM 1565 N N . ARG A 1 190 ? 0.701 10.787 -17.711 1.00 86.44 190 ARG A N 1
ATOM 1566 C CA . ARG A 1 190 ? 1.785 9.790 -17.717 1.00 86.44 190 ARG A CA 1
ATOM 1567 C C . ARG A 1 190 ? 1.642 8.757 -18.819 1.00 86.44 190 ARG A C 1
ATOM 1569 O O . ARG A 1 190 ? 2.624 8.429 -19.464 1.00 86.44 190 ARG A O 1
ATOM 1576 N N . GLN A 1 191 ? 0.430 8.269 -19.076 1.00 93.31 191 GLN A N 1
ATOM 1577 C CA . GLN A 1 191 ? 0.197 7.350 -20.192 1.00 93.31 191 GLN A CA 1
ATOM 1578 C C . GLN A 1 191 ? 0.493 8.007 -21.542 1.00 93.31 191 GLN A C 1
ATOM 1580 O O . GLN A 1 191 ? 1.086 7.374 -22.409 1.00 93.31 191 GLN A O 1
ATOM 1585 N N . ARG A 1 192 ? 0.107 9.276 -21.729 1.00 94.50 192 ARG A N 1
ATOM 1586 C CA . ARG A 1 192 ? 0.443 10.029 -22.947 1.00 94.50 192 ARG A CA 1
ATOM 1587 C C . ARG A 1 192 ? 1.949 10.229 -23.080 1.00 94.50 192 ARG A C 1
ATOM 1589 O O . ARG A 1 192 ? 2.463 10.019 -24.170 1.00 94.50 192 ARG A O 1
ATOM 1596 N N . GLN A 1 193 ? 2.631 10.587 -21.993 1.00 90.00 193 GLN A N 1
ATOM 1597 C CA . GLN A 1 193 ? 4.083 10.754 -21.981 1.00 90.00 193 GLN A CA 1
ATOM 1598 C C . GLN A 1 193 ? 4.783 9.435 -22.311 1.00 90.00 193 GLN A C 1
ATOM 1600 O O . GLN A 1 193 ? 5.498 9.363 -23.296 1.00 90.00 193 GLN A O 1
ATOM 1605 N N . SER A 1 194 ? 4.434 8.355 -21.612 1.00 89.19 194 SER A N 1
ATOM 1606 C CA . SER A 1 194 ? 4.972 7.018 -21.872 1.00 89.19 194 SER A CA 1
ATOM 1607 C C . SER A 1 194 ? 4.753 6.556 -23.318 1.00 89.19 194 SER A C 1
ATOM 1609 O O . SER A 1 194 ? 5.635 5.929 -23.896 1.00 89.19 194 SER A O 1
ATOM 1611 N N . ARG A 1 195 ? 3.613 6.890 -23.942 1.00 94.19 195 ARG A N 1
ATOM 1612 C CA . ARG A 1 195 ? 3.376 6.614 -25.370 1.00 94.19 195 ARG A CA 1
ATOM 1613 C C . ARG A 1 195 ? 4.285 7.435 -26.286 1.00 94.19 195 ARG A C 1
ATOM 1615 O O . ARG A 1 195 ? 4.746 6.895 -27.286 1.00 94.19 195 ARG A O 1
ATOM 1622 N N . LYS A 1 196 ? 4.523 8.710 -25.967 1.00 93.69 196 LYS A N 1
ATOM 1623 C CA . LYS A 1 196 ? 5.449 9.571 -26.717 1.00 93.69 196 LYS A CA 1
ATOM 1624 C C . LYS A 1 196 ? 6.887 9.079 -26.587 1.00 93.69 196 LYS A C 1
ATOM 1626 O O . LYS A 1 196 ? 7.543 8.924 -27.606 1.00 93.69 196 LYS A O 1
ATOM 1631 N N . ASP A 1 197 ? 7.325 8.756 -25.375 1.00 88.25 197 ASP A N 1
ATOM 1632 C CA . ASP A 1 197 ? 8.673 8.246 -25.111 1.00 88.25 197 ASP A CA 1
ATOM 1633 C C . ASP A 1 197 ? 8.888 6.903 -25.824 1.00 88.25 197 ASP A C 1
ATOM 1635 O O . ASP A 1 197 ? 9.892 6.699 -26.498 1.00 88.25 197 ASP A O 1
ATOM 1639 N N . ALA A 1 198 ? 7.897 6.005 -25.776 1.00 91.38 198 ALA A N 1
ATOM 1640 C CA . ALA A 1 198 ? 7.945 4.745 -26.515 1.00 91.38 198 ALA A CA 1
ATOM 1641 C C . ALA A 1 198 ? 7.989 4.949 -28.040 1.00 91.38 198 ALA A C 1
ATOM 1643 O O . ALA A 1 198 ? 8.630 4.169 -28.741 1.00 91.38 198 ALA A O 1
ATOM 1644 N N . ALA A 1 199 ? 7.306 5.968 -28.569 1.00 93.69 199 ALA A N 1
ATOM 1645 C CA . ALA A 1 199 ? 7.395 6.314 -29.983 1.00 93.69 199 ALA A CA 1
ATOM 1646 C C . ALA A 1 199 ? 8.781 6.879 -30.334 1.00 93.69 199 ALA A C 1
ATOM 1648 O O . ALA A 1 199 ? 9.362 6.444 -31.322 1.00 93.69 199 ALA A O 1
ATOM 1649 N N . ALA A 1 200 ? 9.331 7.774 -29.508 1.00 90.88 200 ALA A N 1
ATOM 1650 C CA . ALA A 1 200 ? 10.669 8.336 -29.688 1.00 90.88 200 ALA A CA 1
ATOM 1651 C C . ALA A 1 200 ? 11.747 7.240 -29.705 1.00 90.88 200 ALA A C 1
ATOM 1653 O O . ALA A 1 200 ? 12.515 7.163 -30.657 1.00 90.88 200 ALA A O 1
ATOM 1654 N N . LEU A 1 201 ? 11.708 6.307 -28.747 1.00 84.69 201 LEU A N 1
ATOM 1655 C CA . LEU A 1 201 ? 12.621 5.158 -28.704 1.00 84.69 201 LEU A CA 1
ATOM 1656 C C . LEU A 1 201 ? 12.525 4.275 -29.957 1.00 84.69 201 LEU A C 1
ATOM 1658 O O . LEU A 1 201 ? 13.533 3.760 -30.433 1.00 84.69 201 LEU A O 1
ATOM 1662 N N . LYS A 1 202 ? 11.321 4.096 -30.521 1.00 90.25 202 LYS A N 1
ATOM 1663 C CA . LYS A 1 202 ? 11.149 3.358 -31.784 1.00 90.25 202 LYS A CA 1
ATOM 1664 C C . LYS A 1 202 ? 11.784 4.088 -32.968 1.00 90.25 202 LYS A C 1
ATOM 1666 O O . LYS A 1 202 ? 12.376 3.428 -33.817 1.00 90.25 202 LYS A O 1
ATOM 1671 N N . TYR A 1 203 ? 11.663 5.414 -33.027 1.00 90.50 203 TYR A N 1
ATOM 1672 C CA . TYR A 1 203 ? 12.300 6.222 -34.069 1.00 90.50 203 TYR A CA 1
ATOM 1673 C C . TYR A 1 203 ? 13.828 6.201 -33.950 1.00 90.50 203 TYR A C 1
ATOM 1675 O O . TYR A 1 203 ? 14.500 5.963 -34.951 1.00 90.50 203 TYR A O 1
ATOM 1683 N N . GLU A 1 204 ? 14.376 6.358 -32.743 1.00 85.38 204 GLU A N 1
ATOM 1684 C CA . GLU A 1 204 ? 15.823 6.257 -32.492 1.00 85.38 204 GLU A CA 1
ATOM 1685 C C . GLU A 1 204 ? 16.370 4.872 -32.869 1.00 85.38 204 GLU A C 1
ATOM 1687 O O . GLU A 1 204 ? 17.371 4.764 -33.578 1.00 85.38 204 GLU A O 1
ATOM 1692 N N . ALA A 1 205 ? 15.672 3.799 -32.482 1.00 84.25 205 ALA A N 1
ATOM 1693 C CA . ALA A 1 205 ? 16.056 2.436 -32.842 1.00 84.25 205 ALA A CA 1
ATOM 1694 C C . ALA A 1 205 ? 16.025 2.189 -34.362 1.00 84.25 205 ALA A C 1
ATOM 1696 O O . ALA A 1 205 ? 16.867 1.460 -34.887 1.00 84.25 205 ALA A O 1
ATOM 1697 N N . ALA A 1 206 ? 15.069 2.789 -35.079 1.00 85.38 206 ALA A N 1
ATOM 1698 C CA . ALA A 1 206 ? 14.989 2.692 -36.534 1.00 85.38 206 ALA A CA 1
ATOM 1699 C C . ALA A 1 206 ? 16.114 3.474 -37.233 1.00 85.38 206 ALA A C 1
ATOM 1701 O O . ALA A 1 206 ? 16.664 2.973 -38.213 1.00 85.38 206 ALA A O 1
ATOM 1702 N N . GLY A 1 207 ? 16.482 4.654 -36.720 1.00 81.12 207 GLY A N 1
ATOM 1703 C CA . GLY A 1 207 ? 17.592 5.463 -37.234 1.00 81.12 207 GLY A CA 1
ATOM 1704 C C . GLY A 1 207 ? 18.944 4.763 -37.089 1.00 81.12 207 GLY A C 1
ATOM 1705 O O . GLY A 1 207 ? 19.669 4.615 -38.070 1.00 81.12 207 GLY A O 1
ATOM 1706 N N . ASN A 1 208 ? 19.226 4.208 -35.907 1.00 76.19 208 ASN A N 1
ATOM 1707 C CA . ASN A 1 208 ? 20.482 3.496 -35.642 1.00 76.19 208 ASN A CA 1
ATOM 1708 C C . ASN A 1 208 ? 20.634 2.198 -36.449 1.00 76.19 208 ASN A C 1
ATOM 1710 O O . ASN A 1 208 ? 21.742 1.691 -36.586 1.00 76.19 208 ASN A O 1
ATOM 1714 N N . ARG A 1 209 ? 19.552 1.637 -37.007 1.00 67.06 209 ARG A N 1
ATOM 1715 C CA . ARG A 1 209 ? 19.615 0.405 -37.813 1.00 67.06 209 ARG A CA 1
ATOM 1716 C C . ARG A 1 209 ? 20.353 0.592 -39.144 1.00 67.06 209 ARG A C 1
ATOM 1718 O O . ARG A 1 209 ? 20.846 -0.391 -39.693 1.00 67.06 209 ARG A O 1
ATOM 1725 N N . TRP A 1 210 ? 20.424 1.819 -39.659 1.00 60.00 210 TRP A N 1
ATOM 1726 C CA . TRP A 1 210 ? 21.063 2.127 -40.942 1.00 60.00 210 TRP A CA 1
ATOM 1727 C C . TRP A 1 210 ? 22.568 2.394 -40.837 1.00 60.00 210 TRP A C 1
ATOM 1729 O O . TRP A 1 210 ? 23.254 2.320 -41.853 1.00 60.00 210 TRP A O 1
ATOM 1739 N N . ASP A 1 211 ? 23.084 2.642 -39.632 1.00 61.75 211 ASP A N 1
ATOM 1740 C CA . ASP A 1 211 ? 24.489 3.017 -39.421 1.00 61.75 211 ASP A CA 1
ATOM 1741 C C . ASP A 1 211 ? 25.441 1.802 -39.378 1.00 61.75 211 ASP A C 1
ATOM 1743 O O . ASP A 1 211 ? 26.615 1.914 -39.697 1.00 61.75 211 ASP A O 1
ATOM 1747 N N . TRP A 1 212 ? 24.935 0.593 -39.102 1.00 57.78 212 TRP A N 1
ATOM 1748 C CA . TRP A 1 212 ? 25.740 -0.646 -39.036 1.00 57.78 212 TRP A CA 1
ATOM 1749 C C . TRP A 1 212 ? 26.121 -1.256 -40.399 1.00 57.78 212 TRP A C 1
ATOM 1751 O O . TRP A 1 212 ? 26.675 -2.353 -40.444 1.00 57.78 212 TRP A O 1
ATOM 1761 N N . ARG A 1 213 ? 25.755 -0.620 -41.520 1.00 58.09 213 ARG A N 1
ATOM 1762 C CA . ARG A 1 213 ? 26.045 -1.110 -42.886 1.00 58.09 213 ARG A CA 1
ATOM 1763 C C . ARG A 1 213 ? 27.159 -0.339 -43.600 1.00 58.09 213 ARG A C 1
ATOM 1765 O O . ARG A 1 213 ? 27.353 -0.566 -44.794 1.00 58.09 213 ARG A O 1
ATOM 1772 N N . ARG A 1 214 ? 27.850 0.562 -42.908 1.00 55.19 214 ARG A N 1
ATOM 1773 C CA . ARG A 1 214 ? 28.987 1.319 -43.436 1.00 55.19 214 ARG A CA 1
ATOM 1774 C C . ARG A 1 214 ? 30.265 0.888 -42.727 1.00 55.19 214 ARG A C 1
ATOM 1776 O O . ARG A 1 214 ? 31.306 0.888 -43.413 1.00 55.19 214 ARG A O 1
#

pLDDT: mean 71.03, std 21.81, range [37.88, 98.31]

Organism: NCBI:txid139825

Foldseek 3Di:
DDPPPPPPDPDPDPPDDQQDLVQLVVQLVVCVVVVNVVSNVVSVVSNVSNVVVVVVVVVVVVVCVVVVVPDDDDPPVPPVPPPPDDDDDDDDDDDDDDDDDDDDDDDDDDDDDDDPDDDPPDDDDDDDDDDDPPPDDPPPPPPPDPPVLPDQLVVQLVVCVVVVNPVSNVSSVVSNVVSVVVVVVVVVVVVVVVVVVVVVVVVVVVVVVVVVPD

Sequence (214 aa):
MIEIEWGSPDHHGRHHKKASTVHGWVTKMRGTLIDNESVRRLGIREMREARAIREYKHNWARERRERGRESDHSLWGIFSIFSVFSSPKSHSPPKLRASGRHHSSRPHHSSGRHHSGRGYHDKSDHHRDLGHSNRGESSCMHFPHRTKPYHHGHGTRLRGILTGNRELAAIGREMNERAARERQKERRRRQRQSRKDAAALKYEAAGNRWDWRR